Protein AF-A0AAN9AUZ8-F1 (afdb_monomer)

Foldseek 3Di:
DDDDDDDDDPDPPPPPPPPPPFDDFDAADPPVVQLQWFFAQQAADPPDPVRLGTFDGFFDFGQPVVDWDQDPNDIGGDTQQWPDKAWDDWDLLPKDKDKAQDLLSQLVVVCVVQVHDDPSSVRGNNNYPSSVVQCCLRPVVQWIKMKIKTFDGKIKIFTDDPVRTDTDPVLVVLCVPPVPVDVPCPDPSVVVSCSRRNDGGDRMDIDGDMKMKMKTFHVVVCVVQNDVLVRLLSSQVSQVVVCVVPVDDDDDDDRDPVRVVRMDMDID

Structure (mmCIF, N/CA/C/O backbone):
data_AF-A0AAN9AUZ8-F1
#
_entry.id   AF-A0AAN9AUZ8-F1
#
loop_
_atom_site.group_PDB
_atom_site.id
_atom_site.type_symbol
_atom_site.label_atom_id
_atom_site.label_alt_id
_atom_site.label_comp_id
_atom_site.label_asym_id
_atom_site.label_entity_id
_atom_site.label_seq_id
_atom_site.pdbx_PDB_ins_code
_atom_site.Cartn_x
_atom_site.Cartn_y
_atom_site.Cartn_z
_atom_site.occupancy
_atom_site.B_iso_or_equiv
_atom_site.auth_seq_id
_atom_site.auth_comp_id
_atom_site.auth_asym_id
_atom_site.auth_atom_id
_atom_site.pdbx_PDB_model_num
ATOM 1 N N . MET A 1 1 ? 61.498 -0.178 -64.905 1.00 40.56 1 MET A N 1
ATOM 2 C CA . MET A 1 1 ? 60.075 -0.072 -64.528 1.00 40.56 1 MET A CA 1
ATOM 3 C C . MET A 1 1 ? 59.748 -1.260 -63.642 1.00 40.56 1 MET A C 1
ATOM 5 O O . MET A 1 1 ? 59.776 -2.378 -64.130 1.00 40.56 1 MET A O 1
ATOM 9 N N . LYS A 1 2 ? 59.601 -1.033 -62.332 1.00 32.97 2 LYS A N 1
ATOM 10 C CA . LYS A 1 2 ? 59.174 -2.040 -61.352 1.00 32.97 2 LYS A CA 1
ATOM 11 C C . LYS A 1 2 ? 57.776 -1.633 -60.902 1.00 32.97 2 LYS A C 1
ATOM 13 O O . LYS A 1 2 ? 57.628 -0.556 -60.331 1.00 32.97 2 LYS A O 1
ATOM 18 N N . GLU A 1 3 ? 56.781 -2.447 -61.222 1.00 34.47 3 GLU A N 1
ATOM 19 C CA . GLU A 1 3 ? 55.405 -2.261 -60.769 1.00 34.47 3 GLU A CA 1
ATOM 20 C C . GLU A 1 3 ? 55.253 -2.882 -59.376 1.00 34.47 3 GLU A C 1
ATOM 22 O O . GLU A 1 3 ? 55.518 -4.067 -59.178 1.00 34.47 3 GLU A O 1
ATOM 27 N N . ASN A 1 4 ? 54.873 -2.056 -58.401 1.00 33.00 4 ASN A N 1
ATOM 28 C CA . ASN A 1 4 ? 54.525 -2.482 -57.050 1.00 33.00 4 ASN A CA 1
ATOM 29 C C . ASN A 1 4 ? 53.027 -2.806 -57.012 1.00 33.00 4 ASN A C 1
ATOM 31 O O . ASN A 1 4 ? 52.197 -1.903 -57.100 1.00 33.00 4 ASN A O 1
ATOM 35 N N . PHE A 1 5 ? 52.680 -4.082 -56.847 1.00 36.78 5 PHE A N 1
ATOM 36 C CA . PHE A 1 5 ? 51.321 -4.504 -56.512 1.00 36.78 5 PHE A CA 1
ATOM 37 C C . PHE A 1 5 ? 51.095 -4.348 -55.002 1.00 36.78 5 PHE A C 1
ATOM 39 O O . PHE A 1 5 ? 51.648 -5.094 -54.195 1.00 36.78 5 PHE A O 1
ATOM 46 N N . HIS A 1 6 ? 50.270 -3.376 -54.613 1.00 38.56 6 HIS A N 1
ATOM 47 C CA . HIS A 1 6 ? 49.726 -3.290 -53.260 1.00 38.56 6 HIS A CA 1
ATOM 48 C C . HIS A 1 6 ? 48.526 -4.237 -53.137 1.00 38.56 6 HIS A C 1
ATOM 50 O O . HIS A 1 6 ? 47.445 -3.961 -53.654 1.00 38.56 6 HIS A O 1
ATOM 56 N N . HIS A 1 7 ? 48.707 -5.356 -52.434 1.00 40.88 7 HIS A N 1
ATOM 57 C CA . HIS A 1 7 ? 47.596 -6.178 -51.963 1.00 40.88 7 HIS A CA 1
ATOM 58 C C . HIS A 1 7 ? 46.836 -5.428 -50.861 1.00 40.88 7 HIS A C 1
ATOM 60 O O . HIS A 1 7 ? 47.301 -5.323 -49.727 1.00 40.88 7 HIS A O 1
ATOM 66 N N . VAL A 1 8 ? 45.656 -4.908 -51.196 1.00 41.94 8 VAL A N 1
ATOM 67 C CA . VAL A 1 8 ? 44.669 -4.443 -50.218 1.00 41.94 8 VAL A CA 1
ATOM 68 C C . VAL A 1 8 ? 43.941 -5.675 -49.685 1.00 41.94 8 VAL A C 1
ATOM 70 O O . VAL A 1 8 ? 43.142 -6.293 -50.384 1.00 41.94 8 VAL A O 1
ATOM 73 N N . CYS A 1 9 ? 44.255 -6.061 -48.451 1.00 40.75 9 CYS A N 1
ATOM 74 C CA . CYS A 1 9 ? 43.571 -7.134 -47.738 1.00 40.75 9 CYS A CA 1
ATOM 75 C C . CYS A 1 9 ? 42.315 -6.541 -47.074 1.00 40.75 9 CYS A C 1
ATOM 77 O O . CYS A 1 9 ? 42.413 -5.865 -46.051 1.00 40.75 9 CYS A O 1
ATOM 79 N N . ILE A 1 10 ? 41.141 -6.726 -47.685 1.00 42.41 10 ILE A N 1
ATOM 80 C CA . ILE A 1 10 ? 39.855 -6.328 -47.093 1.00 42.41 10 ILE A CA 1
ATOM 81 C C . ILE A 1 10 ? 39.476 -7.393 -46.061 1.00 42.41 10 ILE A C 1
ATOM 83 O O . ILE A 1 10 ? 39.005 -8.476 -46.404 1.00 42.41 10 ILE A O 1
ATOM 87 N N . LEU A 1 11 ? 39.706 -7.088 -44.785 1.00 37.97 11 LEU A N 1
ATOM 88 C CA . LEU A 1 11 ? 39.258 -7.907 -43.666 1.00 37.97 11 LEU A CA 1
ATOM 89 C C . LEU A 1 11 ? 37.760 -7.638 -43.457 1.00 37.97 11 LEU A C 1
ATOM 91 O O . LEU A 1 11 ? 37.376 -6.657 -42.822 1.00 37.97 11 LEU A O 1
ATOM 95 N N . ILE A 1 12 ? 36.901 -8.474 -44.043 1.00 46.84 12 ILE A N 1
ATOM 96 C CA . ILE A 1 12 ? 35.459 -8.451 -43.771 1.00 46.84 12 ILE A CA 1
ATOM 97 C C . ILE A 1 12 ? 35.268 -9.003 -42.355 1.00 46.84 12 ILE A C 1
ATOM 99 O O . ILE A 1 12 ? 35.167 -10.211 -42.147 1.00 46.84 12 ILE A O 1
ATOM 103 N N . ALA A 1 13 ? 35.268 -8.113 -41.364 1.00 48.53 13 ALA A N 1
ATOM 104 C CA . ALA A 1 13 ? 34.816 -8.435 -40.021 1.00 48.53 13 ALA A CA 1
ATOM 105 C C . ALA A 1 13 ? 33.306 -8.694 -40.086 1.00 48.53 13 ALA A C 1
ATOM 107 O O . ALA A 1 13 ? 32.496 -7.767 -40.078 1.00 48.53 13 ALA A O 1
ATOM 108 N N . VAL A 1 14 ? 32.929 -9.968 -40.192 1.00 46.81 14 VAL A N 1
ATOM 109 C CA . VAL A 1 14 ? 31.556 -10.420 -39.968 1.00 46.81 14 VAL A CA 1
ATOM 110 C C . VAL A 1 14 ? 31.278 -10.221 -38.480 1.00 46.81 14 VAL A C 1
ATOM 112 O O . VAL A 1 14 ? 31.515 -11.105 -37.661 1.00 46.81 14 VAL A O 1
ATOM 115 N N . PHE A 1 15 ? 30.826 -9.022 -38.114 1.00 49.09 15 PHE A N 1
ATOM 116 C CA . PHE A 1 15 ? 30.169 -8.799 -36.836 1.00 49.09 15 PHE A CA 1
ATOM 117 C C . PHE A 1 15 ? 28.884 -9.621 -36.868 1.00 49.09 15 PHE A C 1
ATOM 119 O O . PHE A 1 15 ? 27.874 -9.203 -37.432 1.00 49.09 15 PHE A O 1
ATOM 126 N N . GLY A 1 16 ? 28.952 -10.834 -36.318 1.00 47.25 16 GLY A N 1
ATOM 127 C CA . GLY A 1 16 ? 27.765 -11.601 -35.990 1.00 47.25 16 GLY A CA 1
ATOM 128 C C . GLY A 1 16 ? 26.930 -10.746 -35.051 1.00 47.25 16 GLY A C 1
ATOM 129 O O . GLY A 1 16 ? 27.290 -10.572 -33.888 1.00 47.25 16 GLY A O 1
ATOM 130 N N . ILE A 1 17 ? 25.855 -10.165 -35.578 1.00 47.09 17 ILE A N 1
ATOM 131 C CA . ILE A 1 17 ? 24.823 -9.524 -34.777 1.00 47.09 17 ILE A CA 1
ATOM 132 C C . ILE A 1 17 ? 24.246 -10.658 -33.933 1.00 47.09 17 ILE A C 1
ATOM 134 O O . ILE A 1 17 ? 23.439 -11.450 -34.419 1.00 47.09 17 ILE A O 1
ATOM 138 N N . MET A 1 18 ? 24.727 -10.802 -32.697 1.00 48.59 18 MET A N 1
ATOM 139 C CA . MET A 1 18 ? 24.041 -11.618 -31.710 1.00 48.59 18 MET A CA 1
ATOM 140 C C . MET A 1 18 ? 22.715 -10.919 -31.461 1.00 48.59 18 MET A C 1
ATOM 142 O O . MET A 1 18 ? 22.643 -9.941 -30.721 1.00 48.59 18 MET A O 1
ATOM 146 N N . VAL A 1 19 ? 21.682 -11.380 -32.158 1.00 51.09 19 VAL A N 1
ATOM 147 C CA . VAL A 1 19 ? 20.304 -11.023 -31.857 1.00 51.09 19 VAL A CA 1
ATOM 148 C C . VAL A 1 19 ? 20.041 -11.601 -30.471 1.00 51.09 19 VAL A C 1
ATOM 150 O O . VAL A 1 19 ? 19.815 -12.800 -30.322 1.00 51.09 19 VAL A O 1
ATOM 153 N N . HIS A 1 20 ? 20.192 -10.769 -29.442 1.00 53.44 20 HIS A N 1
ATOM 154 C CA . HIS A 1 20 ? 19.725 -11.094 -28.104 1.00 53.44 20 HIS A CA 1
ATOM 155 C C . HIS A 1 20 ? 18.200 -11.061 -28.191 1.00 53.44 20 HIS A C 1
ATOM 157 O O . HIS A 1 20 ? 17.593 -9.993 -28.245 1.00 53.44 20 HIS A O 1
ATOM 163 N N . GLU A 1 21 ? 17.576 -12.230 -28.326 1.00 56.56 21 GLU A N 1
ATOM 164 C CA . GLU A 1 21 ? 16.148 -12.341 -28.056 1.00 56.56 21 GLU A CA 1
ATOM 165 C C . GLU A 1 21 ? 15.952 -11.945 -26.594 1.00 56.56 21 GLU A C 1
ATOM 167 O O . GLU A 1 21 ? 16.513 -12.595 -25.712 1.00 56.56 21 GLU A O 1
ATOM 172 N N . ALA A 1 22 ? 15.211 -10.861 -26.351 1.00 57.00 22 ALA A N 1
ATOM 173 C CA . ALA A 1 22 ? 14.883 -10.411 -25.006 1.00 57.00 22 ALA A CA 1
ATOM 174 C C . ALA A 1 22 ? 14.230 -11.575 -24.251 1.00 57.00 22 ALA A C 1
ATOM 176 O O . ALA A 1 22 ? 13.124 -12.017 -24.584 1.00 57.00 22 ALA A O 1
ATOM 177 N N . ARG A 1 23 ? 14.949 -12.130 -23.272 1.00 73.88 23 ARG A N 1
ATOM 178 C CA . ARG A 1 23 ? 14.456 -13.252 -22.481 1.00 73.88 23 ARG A CA 1
ATOM 179 C C . ARG A 1 23 ? 13.668 -12.687 -21.319 1.00 73.88 23 ARG A C 1
ATOM 181 O O . ARG A 1 23 ? 14.241 -12.257 -20.322 1.00 73.88 23 ARG A O 1
ATOM 188 N N . GLY A 1 24 ? 12.343 -12.743 -21.438 1.00 84.75 24 GLY A N 1
ATOM 189 C CA . GLY A 1 24 ? 11.468 -12.516 -20.294 1.00 84.75 24 GLY A CA 1
ATOM 190 C C . GLY A 1 24 ? 11.909 -13.385 -19.112 1.00 84.75 24 GLY A C 1
ATOM 191 O O . GLY A 1 24 ? 12.262 -14.556 -19.280 1.00 84.75 24 GLY A O 1
ATOM 192 N N . CYS A 1 25 ? 11.919 -12.806 -17.915 1.00 91.81 25 CYS A N 1
ATOM 193 C CA . CYS A 1 25 ? 12.328 -13.511 -16.708 1.00 91.81 25 CYS A CA 1
ATOM 194 C C . CYS A 1 25 ? 11.430 -14.729 -16.436 1.00 91.81 25 CYS A C 1
ATOM 196 O O . CYS A 1 25 ? 10.227 -14.595 -16.210 1.00 91.81 25 CYS A O 1
ATOM 198 N N . THR A 1 26 ? 12.010 -15.929 -16.398 1.00 91.81 26 THR A N 1
ATOM 199 C CA . THR A 1 26 ? 11.292 -17.148 -15.998 1.00 91.81 26 THR A CA 1
ATOM 200 C C . THR A 1 26 ? 11.378 -17.339 -14.485 1.00 91.81 26 THR A C 1
ATOM 202 O O . THR A 1 26 ? 12.479 -17.351 -13.943 1.00 91.81 26 THR A O 1
ATOM 205 N N . ASN A 1 27 ? 10.244 -17.554 -13.811 1.00 95.19 27 ASN A N 1
ATOM 206 C CA . ASN A 1 27 ? 10.166 -17.789 -12.360 1.00 95.19 27 ASN A CA 1
ATOM 207 C C . ASN A 1 27 ? 10.707 -16.628 -11.497 1.00 95.19 27 ASN A C 1
ATOM 209 O O . ASN A 1 27 ? 11.639 -16.800 -10.709 1.00 95.19 27 ASN A O 1
ATOM 213 N N . VAL A 1 28 ? 10.131 -15.432 -11.652 1.00 96.00 28 VAL A N 1
ATOM 214 C CA . VAL A 1 28 ? 10.414 -14.289 -10.765 1.00 96.00 28 VAL A CA 1
ATOM 215 C C . VAL A 1 28 ? 9.830 -14.499 -9.369 1.00 96.00 28 VAL A C 1
ATOM 217 O O . VAL A 1 28 ? 8.862 -15.241 -9.194 1.00 96.00 28 VAL A O 1
ATOM 220 N N . VAL A 1 29 ? 10.398 -13.821 -8.368 1.00 95.19 29 VAL A N 1
ATOM 221 C CA . VAL A 1 29 ? 9.854 -13.835 -7.000 1.00 95.19 29 VAL A CA 1
ATOM 222 C C . VAL A 1 29 ? 8.399 -13.334 -7.023 1.00 95.19 29 VAL A C 1
ATOM 224 O O . VAL A 1 29 ? 8.143 -12.269 -7.595 1.00 95.19 29 VAL A O 1
ATOM 227 N N . PRO A 1 30 ? 7.442 -14.057 -6.409 1.00 93.56 30 PRO A N 1
ATOM 228 C CA . PRO A 1 30 ? 6.036 -13.667 -6.420 1.00 93.56 30 PRO A CA 1
ATOM 229 C C . PRO A 1 30 ? 5.811 -12.232 -5.930 1.00 93.56 30 PRO A C 1
ATOM 231 O O . PRO A 1 30 ? 6.324 -11.832 -4.886 1.00 93.56 30 PRO A O 1
ATOM 234 N N . GLY A 1 31 ? 5.019 -11.466 -6.682 1.00 92.44 31 GLY A N 1
ATOM 235 C CA . GLY A 1 31 ? 4.675 -10.080 -6.370 1.00 92.44 31 GLY A CA 1
ATOM 236 C C . GLY A 1 31 ? 5.619 -9.032 -6.961 1.00 92.44 31 GLY A C 1
ATOM 237 O O . GLY A 1 31 ? 5.190 -7.885 -7.092 1.00 92.44 31 GLY A O 1
ATOM 238 N N . LEU A 1 32 ? 6.846 -9.394 -7.373 1.00 95.00 32 LEU A N 1
ATOM 239 C CA . LEU A 1 32 ? 7.786 -8.452 -8.006 1.00 95.00 32 LEU A CA 1
ATOM 240 C C . LEU A 1 32 ? 7.177 -7.760 -9.229 1.00 95.00 32 LEU A C 1
ATOM 242 O O . LEU A 1 32 ? 7.415 -6.574 -9.442 1.00 95.00 32 LEU A O 1
ATOM 246 N N . ASP A 1 33 ? 6.345 -8.466 -9.991 1.00 93.75 33 ASP A N 1
ATOM 247 C CA . ASP A 1 33 ? 5.619 -7.939 -11.147 1.00 93.75 33 ASP A CA 1
ATOM 248 C C . ASP A 1 33 ? 4.807 -6.678 -10.810 1.00 93.75 33 ASP A C 1
ATOM 250 O O . ASP A 1 33 ? 4.684 -5.777 -11.637 1.00 93.75 33 ASP A O 1
ATOM 254 N N . ARG A 1 34 ? 4.320 -6.539 -9.571 1.00 94.25 34 ARG A N 1
ATOM 255 C CA . ARG A 1 34 ? 3.587 -5.341 -9.142 1.00 94.25 34 ARG A CA 1
ATOM 256 C C . ARG A 1 34 ? 4.463 -4.094 -9.086 1.00 94.25 34 ARG A C 1
ATOM 258 O O . ARG A 1 34 ? 3.929 -3.005 -9.277 1.00 94.25 34 ARG A O 1
ATOM 265 N N . MET A 1 35 ? 5.773 -4.232 -8.869 1.00 95.81 35 MET A N 1
ATOM 266 C CA . MET A 1 35 ? 6.702 -3.094 -8.875 1.00 95.81 35 MET A CA 1
ATOM 267 C C . MET A 1 35 ? 6.915 -2.509 -10.268 1.00 95.81 35 MET A C 1
ATOM 269 O O . MET A 1 35 ? 7.284 -1.344 -10.377 1.00 95.81 35 MET A O 1
ATOM 273 N N . THR A 1 36 ? 6.638 -3.281 -11.324 1.00 96.81 36 THR A N 1
ATOM 274 C CA . THR A 1 36 ? 6.707 -2.780 -12.705 1.00 96.81 36 THR A CA 1
ATOM 275 C C . THR A 1 36 ? 5.627 -1.742 -12.991 1.00 96.81 36 THR A C 1
ATOM 277 O O . THR A 1 36 ? 5.770 -0.911 -13.887 1.00 96.81 36 THR A O 1
ATOM 280 N N . ARG A 1 37 ? 4.524 -1.785 -12.235 1.00 97.62 37 ARG A N 1
ATOM 281 C CA . ARG A 1 37 ? 3.323 -0.992 -12.474 1.00 97.62 37 ARG A CA 1
ATOM 282 C C . ARG A 1 37 ? 3.475 0.411 -11.919 1.00 97.62 37 ARG A C 1
ATOM 284 O O . ARG A 1 37 ? 3.969 0.622 -10.813 1.00 97.62 37 ARG A O 1
ATOM 291 N N . GLY A 1 38 ? 2.958 1.371 -12.670 1.00 97.69 38 GLY A N 1
ATOM 292 C CA . GLY A 1 38 ? 2.762 2.704 -12.142 1.00 97.69 38 GLY A CA 1
ATOM 293 C C . GLY A 1 38 ? 1.592 2.784 -11.158 1.00 97.69 38 GLY A C 1
ATOM 294 O O . GLY A 1 38 ? 0.762 1.874 -11.042 1.00 97.69 38 GLY A O 1
ATOM 295 N N . ILE A 1 39 ? 1.532 3.901 -10.441 1.00 97.00 39 ILE A N 1
ATOM 296 C CA . ILE A 1 39 ? 0.610 4.154 -9.338 1.00 97.00 39 ILE A CA 1
ATOM 297 C C . ILE A 1 39 ? -0.036 5.518 -9.542 1.00 97.00 39 ILE A C 1
ATOM 299 O O . ILE A 1 39 ? 0.637 6.546 -9.592 1.00 97.00 39 ILE A O 1
ATOM 303 N N . ASP A 1 40 ? -1.358 5.557 -9.592 1.00 97.00 40 ASP A N 1
ATOM 304 C CA . ASP A 1 40 ? -2.112 6.777 -9.347 1.00 97.00 40 ASP A CA 1
ATOM 305 C C . ASP A 1 40 ? -2.302 6.956 -7.842 1.00 97.00 40 ASP A C 1
ATOM 307 O O . ASP A 1 40 ? -3.187 6.361 -7.225 1.00 97.00 40 ASP A O 1
ATOM 311 N N . ILE A 1 41 ? -1.468 7.814 -7.254 1.00 95.56 41 ILE A N 1
ATOM 312 C CA . ILE A 1 41 ? -1.445 8.013 -5.808 1.00 95.56 41 ILE A CA 1
ATOM 313 C C . ILE A 1 41 ? -2.771 8.520 -5.235 1.00 95.56 41 ILE A C 1
ATOM 315 O O . ILE A 1 41 ? -3.004 8.385 -4.040 1.00 95.56 41 ILE A O 1
ATOM 319 N N . THR A 1 42 ? -3.649 9.115 -6.047 1.00 95.88 42 THR A N 1
ATOM 320 C CA . THR A 1 42 ? -4.924 9.658 -5.559 1.00 95.88 42 THR A CA 1
ATOM 321 C C . THR A 1 42 ? -5.942 8.560 -5.274 1.00 95.88 42 THR A C 1
ATOM 323 O O . THR A 1 42 ? -6.704 8.673 -4.316 1.00 95.88 42 THR A O 1
ATOM 326 N N . THR A 1 43 ? -5.928 7.488 -6.069 1.00 95.94 43 THR A N 1
ATOM 327 C CA . THR A 1 43 ? -6.879 6.368 -5.997 1.00 95.94 43 THR A CA 1
ATOM 328 C C . THR A 1 43 ? -6.265 5.097 -5.417 1.00 95.94 43 THR A C 1
ATOM 330 O O . THR A 1 43 ? -6.997 4.151 -5.133 1.00 95.94 43 THR A O 1
ATOM 333 N N . PHE A 1 44 ? -4.941 5.063 -5.238 1.00 95.00 44 PHE A N 1
ATOM 334 C CA . PHE A 1 44 ? -4.226 3.893 -4.745 1.00 95.00 44 PHE A CA 1
ATOM 335 C C . PHE A 1 44 ? -4.645 3.493 -3.335 1.00 95.00 44 PHE A C 1
ATOM 337 O O . PHE A 1 44 ? -4.778 4.324 -2.436 1.00 95.00 44 PHE A O 1
ATOM 344 N N . ASP A 1 45 ? -4.864 2.194 -3.167 1.00 92.25 45 ASP A N 1
ATOM 345 C CA . ASP A 1 45 ? -5.349 1.600 -1.936 1.00 92.25 45 ASP A CA 1
ATOM 346 C C . ASP A 1 45 ? -4.903 0.139 -1.883 1.00 92.25 45 ASP A C 1
ATOM 348 O O . ASP A 1 45 ? -5.314 -0.674 -2.710 1.00 92.25 45 ASP A O 1
ATOM 352 N N . LEU A 1 46 ? -4.047 -0.203 -0.920 1.00 87.75 46 LEU A N 1
ATOM 353 C CA . LEU A 1 46 ? -3.559 -1.576 -0.766 1.00 87.75 46 LEU A CA 1
ATOM 354 C C . LEU A 1 46 ? -4.669 -2.523 -0.302 1.00 87.75 46 LEU A C 1
ATOM 356 O O . LEU A 1 46 ? -4.584 -3.724 -0.541 1.00 87.75 46 LEU A O 1
ATOM 360 N N . TYR A 1 47 ? -5.694 -1.977 0.352 1.00 86.56 47 TYR A N 1
ATOM 361 C CA . TYR A 1 47 ? -6.773 -2.728 0.985 1.00 86.56 47 TYR A CA 1
ATOM 362 C C . TYR A 1 47 ? -8.034 -2.799 0.121 1.00 86.56 47 TYR A C 1
ATOM 364 O O . TYR A 1 47 ? -9.040 -3.370 0.552 1.00 86.56 47 TYR A O 1
ATOM 372 N N . ASP A 1 48 ? -8.000 -2.196 -1.070 1.00 88.00 48 ASP A N 1
ATOM 373 C CA . ASP A 1 48 ? -9.013 -2.355 -2.108 1.00 88.00 48 ASP A CA 1
ATOM 374 C C . ASP A 1 48 ? -8.647 -3.573 -2.968 1.00 88.00 48 ASP A C 1
ATOM 376 O O . ASP A 1 48 ? -7.557 -3.635 -3.543 1.00 88.00 48 ASP A O 1
ATOM 380 N N . LYS A 1 49 ? -9.564 -4.543 -3.072 1.00 83.81 49 LYS A N 1
ATOM 381 C CA . LYS A 1 49 ? -9.368 -5.757 -3.884 1.00 83.81 49 LYS A CA 1
ATOM 382 C C . LYS A 1 49 ? -9.172 -5.424 -5.359 1.00 83.81 49 LYS A C 1
ATOM 384 O O . LYS A 1 49 ? -8.383 -6.087 -6.028 1.00 83.81 49 LYS A O 1
ATOM 389 N N . ASP A 1 50 ? -9.845 -4.380 -5.835 1.00 87.06 50 ASP A N 1
ATOM 390 C CA . ASP A 1 50 ? -9.751 -3.935 -7.224 1.00 87.06 50 ASP A CA 1
ATOM 391 C C . ASP A 1 50 ? -8.495 -3.082 -7.460 1.00 87.06 50 ASP A C 1
ATOM 393 O O . ASP A 1 50 ? -8.116 -2.842 -8.607 1.00 87.06 50 ASP A O 1
ATOM 397 N N . ASN A 1 51 ? -7.861 -2.615 -6.374 1.00 85.44 51 ASN A N 1
ATOM 398 C CA . ASN A 1 51 ? -6.685 -1.749 -6.324 1.00 85.44 51 ASN A CA 1
ATOM 399 C C . ASN A 1 51 ? -6.639 -0.745 -7.484 1.00 85.44 51 ASN A C 1
ATOM 401 O O . ASN A 1 51 ? -5.724 -0.723 -8.316 1.00 85.44 51 ASN A O 1
ATOM 405 N N . ARG A 1 52 ? -7.677 0.098 -7.539 1.00 92.06 52 ARG A N 1
ATOM 406 C CA . ARG A 1 52 ? -7.958 1.010 -8.657 1.00 92.06 52 ARG A CA 1
ATOM 407 C C . ARG A 1 52 ? -6.888 2.071 -8.889 1.00 92.06 52 ARG A C 1
ATOM 409 O O . ARG A 1 52 ? -7.020 2.823 -9.850 1.00 92.06 52 ARG A O 1
ATOM 416 N N . GLY A 1 53 ? -5.852 2.154 -8.054 1.00 95.31 53 GLY A N 1
ATOM 417 C CA . GLY A 1 53 ? -4.693 3.015 -8.283 1.00 95.31 53 GLY A CA 1
ATOM 418 C C . GLY A 1 53 ? -3.523 2.342 -8.990 1.00 95.31 53 GLY A C 1
ATOM 419 O O . GLY A 1 53 ? -2.618 3.054 -9.407 1.00 95.31 53 GLY A O 1
ATOM 420 N N . LEU A 1 54 ? -3.514 1.018 -9.180 1.00 96.06 54 LEU A N 1
ATOM 421 C CA . LEU A 1 54 ? -2.486 0.378 -10.003 1.00 96.06 54 LEU A CA 1
ATOM 422 C C . LEU A 1 54 ? -2.728 0.660 -11.491 1.00 96.06 54 LEU A C 1
ATOM 424 O O . LEU A 1 54 ? -3.857 0.626 -11.988 1.00 96.06 54 LEU A O 1
ATOM 428 N N . ARG A 1 55 ? -1.651 0.944 -12.220 1.00 97.69 55 ARG A N 1
ATOM 429 C CA . ARG A 1 55 ? -1.673 1.406 -13.617 1.00 97.69 55 ARG A CA 1
ATOM 430 C C . ARG A 1 55 ? -0.891 0.458 -14.518 1.00 97.69 55 ARG A C 1
ATOM 432 O O . ARG A 1 55 ? -0.590 -0.663 -14.103 1.00 97.69 55 ARG A O 1
ATOM 439 N N . GLN A 1 56 ? -0.667 0.824 -15.774 1.00 97.94 56 GLN A N 1
ATOM 440 C CA . GLN A 1 56 ? 0.133 0.010 -16.689 1.00 97.94 56 GLN A CA 1
ATOM 441 C C . GLN A 1 56 ? 1.596 -0.076 -16.224 1.00 97.94 56 GLN A C 1
ATOM 443 O O . GLN A 1 56 ? 2.040 0.710 -15.382 1.00 97.94 56 GLN A O 1
ATOM 448 N N . ALA A 1 57 ? 2.330 -1.060 -16.748 1.00 97.69 57 ALA A N 1
ATOM 449 C CA . ALA A 1 57 ? 3.756 -1.201 -16.484 1.00 97.69 57 ALA A CA 1
ATOM 450 C C . ALA A 1 57 ? 4.517 0.026 -17.005 1.00 97.69 57 ALA A C 1
ATOM 452 O O . ALA A 1 57 ? 4.377 0.401 -18.171 1.00 97.69 57 ALA A O 1
ATOM 453 N N . ILE A 1 58 ? 5.306 0.649 -16.135 1.00 97.81 58 ILE A N 1
ATOM 454 C CA . ILE A 1 58 ? 6.201 1.766 -16.450 1.00 97.81 58 ILE A CA 1
ATOM 455 C C . ILE A 1 58 ? 7.671 1.329 -16.428 1.00 97.81 58 ILE A C 1
ATOM 457 O O . ILE A 1 58 ? 8.469 1.902 -17.162 1.00 97.81 58 ILE A O 1
ATOM 461 N N . VAL A 1 59 ? 8.007 0.287 -15.662 1.00 97.06 59 VAL A N 1
ATOM 462 C CA . VAL A 1 59 ? 9.331 -0.355 -15.647 1.00 97.06 59 VAL A CA 1
ATOM 463 C C . VAL A 1 59 ? 9.251 -1.693 -16.385 1.00 97.06 59 VAL A C 1
ATOM 465 O O . VAL A 1 59 ? 8.268 -2.414 -16.218 1.00 97.06 59 VAL A O 1
ATOM 468 N N . GLU A 1 60 ? 10.256 -2.016 -17.193 1.00 95.88 60 GLU A N 1
ATOM 469 C CA . GLU A 1 60 ? 10.433 -3.339 -17.807 1.00 95.88 60 GLU A CA 1
ATOM 470 C C . GLU A 1 60 ? 11.340 -4.204 -16.933 1.00 95.88 60 GLU A C 1
ATOM 472 O O . GLU A 1 60 ? 12.272 -3.687 -16.324 1.00 95.88 60 GLU A O 1
ATOM 477 N N . PHE A 1 61 ? 11.068 -5.509 -16.864 1.00 96.50 61 PHE A N 1
ATOM 478 C CA . PHE A 1 61 ? 11.944 -6.459 -16.185 1.00 96.50 61 PHE A CA 1
ATOM 479 C C . PHE A 1 61 ? 12.646 -7.369 -17.182 1.00 96.50 61 PHE A C 1
ATOM 481 O O . PHE A 1 61 ? 11.996 -8.172 -17.854 1.00 96.50 61 PHE A O 1
ATOM 488 N N . ASN A 1 62 ? 13.974 -7.311 -17.185 1.00 95.56 62 ASN A N 1
ATOM 489 C CA . ASN A 1 62 ? 14.834 -8.163 -17.999 1.00 95.56 62 ASN A CA 1
ATOM 490 C C . ASN A 1 62 ? 15.652 -9.112 -17.119 1.00 95.56 62 ASN A C 1
ATOM 492 O O . ASN A 1 62 ? 15.846 -8.867 -15.931 1.00 95.56 62 ASN A O 1
ATOM 496 N N . CYS A 1 63 ? 16.135 -10.218 -17.682 1.00 96.00 63 CYS A N 1
ATOM 497 C CA . CYS A 1 63 ? 16.959 -11.196 -16.960 1.00 96.00 63 CYS A CA 1
ATOM 498 C C . CYS A 1 63 ? 18.224 -11.574 -17.743 1.00 96.00 63 CYS A C 1
ATOM 500 O O . CYS A 1 63 ? 18.720 -12.702 -17.651 1.00 96.00 63 CYS A O 1
ATOM 502 N N . ASP A 1 64 ? 18.765 -10.624 -18.500 1.00 95.25 64 ASP A N 1
ATOM 503 C CA . ASP A 1 64 ? 19.885 -10.845 -19.411 1.00 95.25 64 ASP A CA 1
ATOM 504 C C . ASP A 1 64 ? 21.188 -11.110 -18.650 1.00 95.25 64 ASP A C 1
ATOM 506 O O . ASP A 1 64 ? 22.046 -11.866 -19.113 1.00 95.25 64 ASP A O 1
ATOM 510 N N . ARG A 1 65 ? 21.328 -10.576 -17.426 1.00 95.06 65 ARG A N 1
ATOM 511 C CA . ARG A 1 65 ? 22.499 -10.854 -16.570 1.00 95.06 65 ARG A CA 1
ATOM 512 C C . ARG A 1 65 ? 22.415 -12.195 -15.837 1.00 95.06 65 ARG A C 1
ATOM 514 O O . ARG A 1 65 ? 23.349 -12.542 -15.114 1.00 95.06 65 ARG A O 1
ATOM 521 N N . GLY A 1 66 ? 21.316 -12.943 -15.975 1.00 95.38 66 GLY A N 1
ATOM 522 C CA . GLY A 1 66 ? 21.159 -14.273 -15.377 1.00 95.38 66 GLY A CA 1
ATOM 523 C C . GLY A 1 66 ? 21.218 -14.293 -13.844 1.00 95.38 66 GLY A C 1
ATOM 524 O O . GLY A 1 66 ? 21.647 -15.290 -13.256 1.00 95.38 66 GLY A O 1
ATOM 525 N N . LYS A 1 67 ? 20.829 -13.195 -13.179 1.00 96.69 67 LYS A N 1
ATOM 526 C CA . LYS A 1 67 ? 20.809 -13.111 -11.712 1.00 96.69 67 LYS A CA 1
ATOM 527 C C . LYS A 1 67 ? 19.748 -14.058 -11.154 1.00 96.69 67 LYS A C 1
ATOM 529 O O . LYS A 1 67 ? 18.577 -13.969 -11.510 1.00 96.69 67 LYS A O 1
ATOM 534 N N . ASN A 1 68 ? 20.146 -14.913 -10.215 1.00 97.12 68 ASN A N 1
ATOM 535 C CA . ASN A 1 68 ? 19.243 -15.833 -9.528 1.00 97.12 68 ASN A CA 1
ATOM 536 C C . ASN A 1 68 ? 19.442 -15.769 -8.012 1.00 97.12 68 ASN A C 1
ATOM 538 O O . ASN A 1 68 ? 20.537 -15.468 -7.531 1.00 97.12 68 ASN A O 1
ATOM 542 N N . LYS A 1 69 ? 18.395 -16.093 -7.250 1.00 96.31 69 LYS A N 1
ATOM 543 C CA . LYS A 1 69 ? 18.447 -16.181 -5.789 1.00 96.31 69 LYS A CA 1
ATOM 544 C C . LYS A 1 69 ? 17.589 -17.329 -5.272 1.00 96.31 69 LYS A C 1
ATOM 546 O O . LYS A 1 69 ? 16.417 -17.435 -5.617 1.00 96.31 69 LYS A O 1
ATOM 551 N N . THR A 1 70 ? 18.162 -18.152 -4.397 1.00 96.44 70 THR A N 1
ATOM 552 C CA . THR A 1 70 ? 17.402 -19.176 -3.672 1.00 96.44 70 THR A CA 1
ATOM 553 C C . THR A 1 70 ? 16.702 -18.548 -2.471 1.00 96.44 70 THR A C 1
ATOM 555 O O . THR A 1 70 ? 17.357 -17.965 -1.606 1.00 96.44 70 THR A O 1
ATOM 558 N N . ILE A 1 71 ? 15.378 -18.672 -2.416 1.00 93.19 71 ILE A N 1
ATOM 559 C CA . ILE A 1 71 ? 14.518 -18.200 -1.328 1.00 93.19 71 ILE A CA 1
ATOM 560 C C . ILE A 1 71 ? 13.650 -19.385 -0.902 1.00 93.19 71 ILE A C 1
ATOM 562 O O . ILE A 1 71 ? 12.957 -19.969 -1.732 1.00 93.19 71 ILE A O 1
ATOM 566 N N . ASP A 1 72 ? 13.740 -19.777 0.371 1.00 91.94 72 ASP A N 1
ATOM 567 C CA . ASP A 1 72 ? 13.011 -20.921 0.948 1.00 91.94 72 ASP A CA 1
ATOM 568 C C . ASP A 1 72 ? 13.157 -22.217 0.129 1.00 91.94 72 ASP A C 1
ATOM 570 O O . ASP A 1 72 ? 12.199 -22.938 -0.135 1.00 91.94 72 ASP A O 1
ATOM 574 N N . GLY A 1 73 ? 14.379 -22.486 -0.343 1.00 94.69 73 GLY A N 1
ATOM 575 C CA . GLY A 1 73 ? 14.695 -23.664 -1.158 1.00 94.69 73 GLY A CA 1
ATOM 576 C C . GLY A 1 73 ? 14.286 -23.568 -2.633 1.00 94.69 73 GLY A C 1
ATOM 577 O O . GLY A 1 73 ? 14.646 -24.449 -3.408 1.00 94.69 73 GLY A O 1
ATOM 578 N N . THR A 1 74 ? 13.604 -22.498 -3.051 1.00 95.81 74 THR A N 1
ATOM 579 C CA . THR A 1 74 ? 13.204 -22.280 -4.449 1.00 95.81 74 THR A CA 1
ATOM 580 C C . THR A 1 74 ? 14.138 -21.283 -5.130 1.00 95.81 74 THR A C 1
ATOM 582 O O . THR A 1 74 ? 14.398 -20.207 -4.595 1.00 95.81 74 THR A O 1
ATOM 585 N N . LEU A 1 75 ? 14.659 -21.630 -6.310 1.00 97.06 75 LEU A N 1
ATOM 586 C CA . LEU A 1 75 ? 15.516 -20.752 -7.111 1.00 97.06 75 LEU A CA 1
ATOM 587 C C . LEU A 1 75 ? 14.657 -19.813 -7.968 1.00 97.06 75 LEU A C 1
ATOM 589 O O . LEU A 1 75 ? 13.959 -20.274 -8.869 1.00 97.06 75 LEU A O 1
ATOM 593 N N . TYR A 1 76 ? 14.742 -18.511 -7.710 1.00 97.25 76 TYR A N 1
ATOM 594 C CA . TYR A 1 76 ? 14.034 -17.479 -8.467 1.00 97.25 76 TYR A CA 1
ATOM 595 C C . TYR A 1 76 ? 14.986 -16.666 -9.339 1.00 97.25 76 TYR A C 1
ATOM 597 O O . TYR A 1 76 ? 16.115 -16.382 -8.925 1.00 97.25 76 TYR A O 1
ATOM 605 N N . ALA A 1 77 ? 14.500 -16.238 -10.502 1.00 97.50 77 ALA A N 1
ATOM 606 C CA . ALA A 1 77 ? 15.158 -15.221 -11.309 1.00 97.50 77 ALA A CA 1
ATOM 607 C C . ALA A 1 77 ? 14.959 -13.840 -10.671 1.00 97.50 77 ALA A C 1
ATOM 609 O O . ALA A 1 77 ? 13.854 -13.489 -10.245 1.00 97.50 77 ALA A O 1
ATOM 610 N N . ILE A 1 78 ? 16.035 -13.058 -10.596 1.00 97.69 78 ILE A N 1
ATOM 611 C CA . ILE A 1 78 ? 16.018 -11.684 -10.094 1.00 97.69 78 ILE A CA 1
ATOM 612 C C . ILE A 1 78 ? 16.199 -10.743 -11.288 1.00 97.69 78 ILE A C 1
ATOM 614 O O . ILE A 1 78 ? 17.287 -10.744 -11.863 1.00 97.69 78 ILE A O 1
ATOM 618 N N . PRO A 1 79 ? 15.188 -9.932 -11.644 1.00 97.38 79 PRO A N 1
ATOM 619 C CA . PRO A 1 79 ? 15.294 -9.006 -12.764 1.00 97.38 79 PRO A CA 1
ATOM 620 C C . PRO A 1 79 ? 16.482 -8.056 -12.647 1.00 97.38 79 PRO A C 1
ATOM 622 O O . PRO A 1 79 ? 16.913 -7.708 -11.541 1.00 97.38 79 PRO A O 1
ATOM 625 N N . ASP A 1 80 ? 17.009 -7.613 -13.780 1.00 97.12 80 ASP A N 1
ATOM 626 C CA . ASP A 1 80 ? 18.168 -6.737 -13.887 1.00 97.12 80 ASP A CA 1
ATOM 627 C C . ASP A 1 80 ? 17.955 -5.413 -13.157 1.00 97.12 80 ASP A C 1
ATOM 629 O O . ASP A 1 80 ? 18.846 -4.994 -12.417 1.00 97.12 80 ASP A O 1
ATOM 633 N N . GLU A 1 81 ? 16.727 -4.913 -13.186 1.00 97.38 81 GLU A N 1
ATOM 634 C CA . GLU A 1 81 ? 16.222 -3.692 -12.566 1.00 97.38 81 GLU A CA 1
ATOM 635 C C . GLU A 1 81 ? 15.939 -3.851 -11.062 1.00 97.38 81 GLU A C 1
ATOM 637 O O . GLU A 1 81 ? 15.651 -2.870 -10.377 1.00 97.38 81 GLU A O 1
ATOM 642 N N . VAL A 1 82 ? 16.037 -5.065 -10.508 1.00 97.81 82 VAL A N 1
ATOM 643 C CA . VAL A 1 82 ? 15.925 -5.328 -9.065 1.00 97.81 82 VAL A CA 1
ATOM 644 C C . VAL A 1 82 ? 17.321 -5.375 -8.441 1.00 97.81 82 VAL A C 1
ATOM 646 O O . VAL A 1 82 ? 18.170 -6.199 -8.796 1.00 97.81 82 VAL A O 1
ATOM 649 N N . ASN A 1 83 ? 17.561 -4.481 -7.480 1.00 97.62 83 ASN A N 1
ATOM 650 C CA . ASN A 1 83 ? 18.816 -4.383 -6.740 1.00 97.62 83 ASN A CA 1
ATOM 651 C C . ASN A 1 83 ? 18.944 -5.503 -5.701 1.00 97.62 83 ASN A C 1
ATOM 653 O O . ASN A 1 83 ? 19.962 -6.189 -5.622 1.00 97.62 83 ASN A O 1
ATOM 657 N N . SER A 1 84 ? 17.901 -5.701 -4.897 1.00 96.69 84 SER A N 1
ATOM 658 C CA . SER A 1 84 ? 17.908 -6.675 -3.811 1.00 96.69 84 SER A CA 1
ATOM 659 C C . SER A 1 84 ? 16.519 -7.255 -3.577 1.00 96.69 84 SER A C 1
ATOM 661 O O . SER A 1 84 ? 15.506 -6.609 -3.832 1.00 96.69 84 SER A O 1
ATOM 663 N N . VAL A 1 85 ? 16.498 -8.495 -3.086 1.00 96.75 85 VAL A N 1
ATOM 664 C CA . VAL A 1 85 ? 15.316 -9.142 -2.506 1.00 96.75 85 VAL A CA 1
ATOM 665 C C . VAL A 1 85 ? 15.749 -9.754 -1.185 1.00 96.75 85 VAL A C 1
ATOM 667 O O . VAL A 1 85 ? 16.595 -10.649 -1.186 1.00 96.75 85 VAL A O 1
ATOM 670 N N . THR A 1 86 ? 15.243 -9.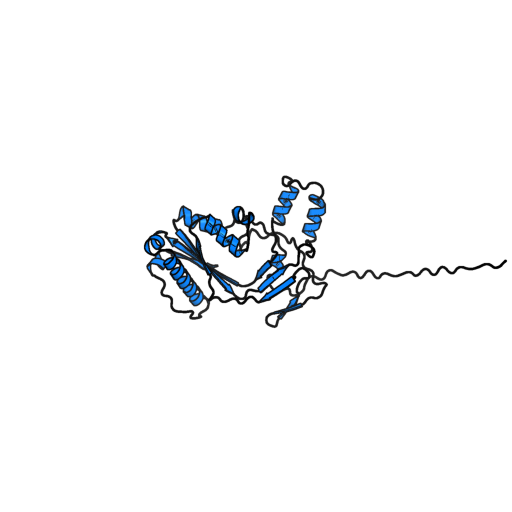284 -0.058 1.00 95.19 86 THR A N 1
ATOM 671 C CA . THR A 1 86 ? 15.626 -9.743 1.282 1.00 95.19 86 THR A CA 1
ATOM 672 C C . THR A 1 86 ? 14.427 -10.316 2.018 1.00 95.19 86 THR A C 1
ATOM 674 O O . THR A 1 86 ? 13.280 -9.931 1.808 1.00 95.19 86 THR A O 1
ATOM 677 N N . THR A 1 87 ? 14.691 -11.287 2.887 1.00 91.00 87 THR A N 1
ATOM 678 C CA . THR A 1 87 ? 13.682 -11.792 3.815 1.00 91.00 87 THR A CA 1
ATOM 679 C C . THR A 1 87 ? 13.574 -10.826 4.979 1.00 91.00 87 THR A C 1
ATOM 681 O O . THR A 1 87 ? 14.563 -10.594 5.672 1.00 91.00 87 THR A O 1
ATOM 684 N N . VAL A 1 88 ? 12.375 -10.298 5.207 1.00 87.25 88 VAL A N 1
ATOM 685 C CA . VAL A 1 88 ? 12.054 -9.526 6.403 1.00 87.25 88 VAL A CA 1
ATOM 686 C C . VAL A 1 88 ? 11.329 -10.463 7.368 1.00 87.25 88 VAL A C 1
ATOM 688 O O . VAL A 1 88 ? 10.323 -11.067 6.984 1.00 87.25 88 VAL A O 1
ATOM 691 N N . PRO A 1 89 ? 11.824 -10.638 8.605 1.00 82.00 89 PRO A N 1
ATOM 692 C CA . PRO A 1 89 ? 11.112 -11.409 9.612 1.00 82.00 89 PRO A CA 1
ATOM 693 C C . PRO A 1 89 ? 9.710 -10.826 9.827 1.00 82.00 89 PRO A C 1
ATOM 695 O O . PRO A 1 89 ? 9.562 -9.696 10.287 1.00 82.00 89 PRO A O 1
ATOM 698 N N . GLY A 1 90 ? 8.686 -11.594 9.464 1.00 77.81 90 GLY A N 1
ATOM 699 C CA . GLY A 1 90 ? 7.297 -11.304 9.803 1.00 77.81 90 GLY A CA 1
ATOM 700 C C . GLY A 1 90 ? 6.900 -12.090 11.045 1.00 77.81 90 GLY A C 1
ATOM 701 O O . GLY A 1 90 ? 7.323 -13.234 11.213 1.00 77.81 90 GLY A O 1
ATOM 702 N N . ALA A 1 91 ? 6.085 -11.492 11.906 1.00 79.69 91 ALA A N 1
ATOM 703 C CA . ALA A 1 91 ? 5.458 -12.201 13.010 1.00 79.69 91 ALA A CA 1
ATOM 704 C C . ALA A 1 91 ? 4.063 -11.628 13.237 1.00 79.69 91 ALA A C 1
ATOM 706 O O . ALA A 1 91 ? 3.910 -10.434 13.489 1.00 79.69 91 ALA A O 1
ATOM 707 N N . ILE A 1 92 ? 3.056 -12.501 13.192 1.00 79.12 92 ILE A N 1
ATOM 708 C CA . ILE A 1 92 ? 1.648 -12.154 13.437 1.00 79.12 92 ILE A CA 1
ATOM 709 C C . ILE A 1 92 ? 1.464 -11.549 14.842 1.00 79.12 92 ILE A C 1
ATOM 711 O O . ILE A 1 92 ? 0.562 -10.739 15.050 1.00 79.12 92 ILE A O 1
ATOM 715 N N . SER A 1 93 ? 2.353 -11.896 15.782 1.00 76.94 93 SER A N 1
ATOM 716 C CA . SER A 1 93 ? 2.413 -11.351 17.143 1.00 76.94 93 SER A CA 1
ATOM 717 C C . SER A 1 93 ? 2.953 -9.920 17.229 1.00 76.94 93 SER A C 1
ATOM 719 O O . SER A 1 93 ? 2.712 -9.252 18.225 1.00 76.94 93 SER A O 1
ATOM 721 N N . ASN A 1 94 ? 3.670 -9.432 16.211 1.00 84.56 94 ASN A N 1
ATOM 722 C CA . ASN A 1 94 ? 4.208 -8.068 16.171 1.00 84.56 94 ASN A CA 1
ATOM 723 C C . ASN A 1 94 ? 3.208 -7.128 15.486 1.00 84.56 94 ASN A C 1
ATOM 725 O O . ASN A 1 94 ? 3.545 -6.417 14.535 1.00 84.56 94 ASN A O 1
ATOM 729 N N . ALA A 1 95 ? 1.954 -7.187 15.930 1.00 90.25 95 ALA A N 1
ATOM 730 C CA . ALA A 1 95 ? 0.895 -6.367 15.378 1.00 90.25 95 ALA A CA 1
ATOM 731 C C . ALA A 1 95 ? 1.119 -4.891 15.729 1.00 90.25 95 ALA A C 1
ATOM 733 O O . ALA A 1 95 ? 1.544 -4.546 16.830 1.00 90.25 95 ALA A O 1
ATOM 734 N N . VAL A 1 96 ? 0.833 -4.011 14.775 1.00 92.31 96 VAL A N 1
ATOM 735 C CA . VAL A 1 96 ? 0.872 -2.564 14.970 1.00 92.31 96 VAL A CA 1
ATOM 736 C C . VAL A 1 96 ? -0.552 -2.048 15.018 1.00 92.31 96 VAL A C 1
ATOM 738 O O . VAL A 1 96 ? -1.290 -2.168 14.035 1.00 92.31 96 VAL A O 1
ATOM 741 N N . THR A 1 97 ? -0.895 -1.423 16.140 1.00 95.56 97 THR A N 1
ATOM 742 C CA . THR A 1 97 ? -2.196 -0.796 16.367 1.00 95.56 97 THR A CA 1
ATOM 743 C C . THR A 1 97 ? -2.122 0.698 16.125 1.00 95.56 97 THR A C 1
ATOM 745 O O . THR A 1 97 ? -1.289 1.407 16.691 1.00 95.56 97 THR A O 1
ATOM 748 N N . ARG A 1 98 ? -3.029 1.209 15.294 1.00 96.06 98 ARG A N 1
ATOM 749 C CA . ARG A 1 98 ? -3.185 2.644 15.050 1.00 96.06 98 ARG A CA 1
ATOM 750 C C . ARG A 1 98 ? -4.634 3.045 15.240 1.00 96.06 98 ARG A C 1
ATOM 752 O O . ARG A 1 98 ? -5.515 2.466 14.611 1.00 96.06 98 ARG A O 1
ATOM 759 N N . VAL A 1 99 ? -4.859 4.058 16.068 1.00 96.56 99 VAL A N 1
ATOM 760 C CA . VAL A 1 99 ? -6.1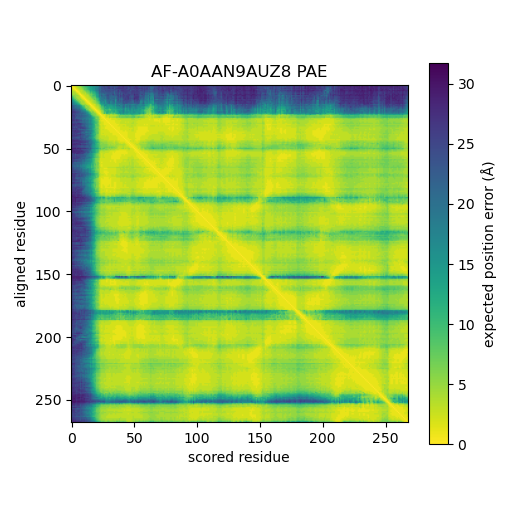77 4.661 16.286 1.00 96.56 99 VAL A CA 1
ATOM 761 C C . VAL A 1 99 ? -6.295 5.902 15.415 1.00 96.56 99 VAL A C 1
ATOM 763 O O . VAL A 1 99 ? -5.422 6.769 15.427 1.00 96.56 99 VAL A O 1
ATOM 766 N N . VAL A 1 100 ? -7.387 5.988 14.669 1.00 96.38 100 VAL A N 1
ATOM 767 C CA . VAL A 1 100 ? -7.677 7.065 13.732 1.00 96.38 100 VAL A CA 1
ATOM 768 C C . VAL A 1 100 ? -8.966 7.761 14.153 1.00 96.38 100 VAL A C 1
ATOM 770 O O . VAL A 1 100 ? -10.037 7.155 14.221 1.00 96.38 100 VAL A O 1
ATOM 773 N N . ARG A 1 101 ? -8.856 9.059 14.437 1.00 95.31 101 ARG A N 1
ATOM 774 C CA . ARG A 1 101 ? -9.947 9.914 14.933 1.00 95.31 101 ARG A CA 1
ATOM 775 C C . ARG A 1 101 ? -10.283 11.034 13.966 1.00 95.31 101 ARG A C 1
ATOM 777 O O . ARG A 1 101 ? -11.369 11.602 14.028 1.00 95.31 101 ARG A O 1
ATOM 784 N N . THR A 1 102 ? -9.344 11.380 13.094 1.00 94.69 102 THR A N 1
ATOM 785 C CA . THR A 1 102 ? -9.508 12.455 12.121 1.00 94.69 102 THR A CA 1
ATOM 786 C C . THR A 1 102 ? -9.184 11.995 10.710 1.00 94.69 102 THR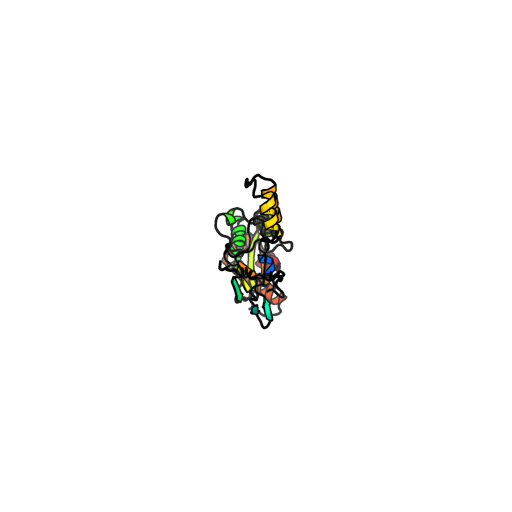 A C 1
ATOM 788 O O . THR A 1 102 ? -8.463 11.022 10.473 1.00 94.69 102 THR A O 1
ATOM 791 N N . TYR A 1 103 ? -9.674 12.767 9.745 1.00 90.94 103 TYR A N 1
ATOM 792 C CA . TYR A 1 103 ? -9.324 12.585 8.346 1.00 90.94 103 TYR A CA 1
ATOM 793 C C . TYR A 1 103 ? -7.812 12.639 8.079 1.00 90.94 103 TYR A C 1
ATOM 795 O O . TYR A 1 103 ? -7.287 11.826 7.320 1.00 90.94 103 TYR A O 1
ATOM 803 N N . ASN A 1 104 ? -7.105 13.577 8.715 1.00 93.19 104 ASN A N 1
ATOM 804 C CA . ASN A 1 104 ? -5.663 13.717 8.522 1.00 93.19 104 ASN A CA 1
ATOM 805 C C . ASN A 1 104 ? -4.919 12.507 9.091 1.00 93.19 104 ASN A C 1
ATOM 807 O O . ASN A 1 104 ? -4.080 11.952 8.398 1.00 93.19 104 ASN A O 1
ATOM 811 N N . GLU A 1 105 ? -5.290 12.027 10.283 1.00 94.75 105 GLU A N 1
ATOM 812 C CA . GLU A 1 105 ? -4.727 10.786 10.837 1.00 94.75 105 GLU A CA 1
ATOM 813 C C . GLU A 1 105 ? -4.988 9.585 9.913 1.00 94.75 105 GLU A C 1
ATOM 815 O O . GLU A 1 105 ? -4.097 8.769 9.708 1.00 94.75 105 GLU A O 1
ATOM 820 N N . SER A 1 106 ? -6.168 9.504 9.284 1.00 92.38 106 SER A N 1
ATOM 821 C CA . SER A 1 106 ? -6.499 8.417 8.344 1.00 92.38 106 SER A CA 1
ATOM 822 C C . SER A 1 106 ? -5.526 8.390 7.168 1.00 92.38 106 SER A C 1
ATOM 824 O O . SER A 1 106 ? -5.005 7.346 6.775 1.00 92.38 106 SER A O 1
ATOM 826 N N . ARG A 1 107 ? -5.254 9.574 6.615 1.00 92.94 107 ARG A N 1
ATOM 827 C CA . ARG A 1 107 ? -4.314 9.746 5.513 1.00 92.94 107 ARG A CA 1
ATOM 828 C C . ARG A 1 107 ? -2.875 9.491 5.951 1.00 92.94 107 ARG A C 1
ATOM 830 O O . ARG A 1 107 ? -2.100 8.931 5.183 1.00 92.94 107 ARG A O 1
ATOM 837 N N . ASP A 1 108 ? -2.527 9.880 7.172 1.00 92.94 108 ASP A N 1
ATOM 838 C CA . ASP A 1 108 ? -1.213 9.643 7.758 1.00 92.94 108 ASP A CA 1
ATOM 839 C C . ASP A 1 108 ? -0.920 8.149 7.889 1.00 92.94 108 ASP A C 1
ATOM 841 O O . ASP A 1 108 ? 0.178 7.726 7.534 1.00 92.94 108 ASP A O 1
ATOM 845 N N . VAL A 1 109 ? -1.900 7.351 8.328 1.00 91.62 109 VAL A N 1
ATOM 846 C CA . VAL A 1 109 ? -1.774 5.889 8.394 1.00 91.62 109 VAL A CA 1
ATOM 847 C C . VAL A 1 109 ? -1.525 5.297 7.008 1.00 91.62 109 VAL A C 1
ATOM 849 O O . VAL A 1 109 ? -0.566 4.547 6.836 1.00 91.62 109 VAL A O 1
ATOM 852 N N . LEU A 1 110 ? -2.325 5.677 6.004 1.00 91.00 110 LEU A N 1
ATOM 853 C CA . LEU A 1 110 ? -2.114 5.213 4.629 1.00 91.00 110 LEU A CA 1
ATOM 854 C C . LEU A 1 110 ? -0.724 5.606 4.118 1.00 91.00 110 LEU A C 1
ATOM 856 O O . LEU A 1 110 ? 0.019 4.756 3.640 1.00 91.00 110 LEU A O 1
ATOM 860 N N . ALA A 1 111 ? -0.327 6.868 4.286 1.00 91.88 111 ALA A N 1
ATOM 861 C CA . ALA A 1 111 ? 0.980 7.350 3.856 1.00 91.88 111 ALA A CA 1
ATOM 862 C C . ALA A 1 111 ? 2.139 6.595 4.529 1.00 91.88 111 ALA A C 1
ATOM 864 O O . ALA A 1 111 ? 3.099 6.239 3.850 1.00 91.88 111 ALA A O 1
ATOM 865 N N . GLN A 1 112 ? 2.041 6.306 5.832 1.00 89.00 112 GLN A N 1
ATOM 866 C CA . GLN A 1 112 ? 3.038 5.510 6.557 1.00 89.00 112 GLN A CA 1
ATOM 867 C C . GLN A 1 112 ? 3.157 4.089 6.004 1.00 89.00 112 GLN A C 1
ATOM 869 O O . GLN A 1 112 ? 4.274 3.604 5.836 1.00 89.00 112 GLN A O 1
ATOM 874 N N . ASN A 1 113 ? 2.035 3.445 5.672 1.00 85.69 113 ASN A N 1
ATOM 875 C CA . ASN A 1 113 ? 2.037 2.087 5.120 1.00 85.69 113 ASN A CA 1
ATOM 876 C C . ASN A 1 113 ? 2.754 2.004 3.764 1.00 85.69 113 ASN A C 1
ATOM 878 O O . ASN A 1 113 ? 3.310 0.962 3.429 1.00 85.69 113 ASN A O 1
ATOM 882 N N . PHE A 1 114 ? 2.802 3.111 3.018 1.00 84.62 114 PHE A N 1
ATOM 883 C CA . PHE A 1 114 ? 3.537 3.221 1.755 1.00 84.62 114 PHE A CA 1
ATOM 884 C C . PHE A 1 114 ? 4.885 3.938 1.878 1.00 84.62 114 PHE A C 1
ATOM 886 O O . PHE A 1 114 ? 5.532 4.184 0.865 1.00 84.62 114 PHE A O 1
ATOM 893 N N . GLN A 1 115 ? 5.300 4.303 3.096 1.00 86.50 115 GLN A N 1
ATOM 894 C CA . GLN A 1 115 ? 6.504 5.101 3.356 1.00 86.50 115 GLN A CA 1
ATOM 895 C C . GLN A 1 115 ? 6.542 6.417 2.550 1.00 86.50 115 GLN A C 1
ATOM 897 O O . GLN A 1 115 ? 7.599 6.914 2.164 1.00 86.50 115 GLN A O 1
ATOM 902 N N . ILE A 1 116 ? 5.371 7.009 2.298 1.00 86.12 116 ILE A N 1
ATOM 903 C CA . ILE A 1 116 ? 5.232 8.239 1.520 1.00 86.12 116 ILE A CA 1
ATOM 904 C C . ILE A 1 116 ? 5.337 9.450 2.443 1.00 86.12 116 ILE A C 1
ATOM 906 O O . ILE A 1 116 ? 4.517 9.667 3.338 1.00 86.12 116 ILE A O 1
ATOM 910 N N . GLY A 1 117 ? 6.353 10.272 2.189 1.00 85.50 117 GLY A N 1
ATOM 911 C CA . GLY A 1 117 ? 6.601 11.522 2.899 1.00 85.50 117 GLY A CA 1
ATOM 912 C C . GLY A 1 117 ? 6.203 12.778 2.117 1.00 85.50 117 GLY A C 1
ATOM 913 O O . GLY A 1 117 ? 5.673 12.740 1.006 1.00 85.50 117 GLY A O 1
ATOM 914 N N . GLY A 1 118 ? 6.504 13.932 2.714 1.00 87.25 118 GLY A N 1
ATOM 915 C CA . GLY A 1 118 ? 6.506 15.222 2.024 1.00 87.25 118 GLY A CA 1
ATOM 916 C C . GLY A 1 118 ? 5.134 15.725 1.564 1.00 87.25 118 GLY A C 1
ATOM 917 O O . GLY A 1 118 ? 4.118 15.567 2.241 1.00 87.25 118 GLY A O 1
ATOM 918 N N . THR A 1 119 ? 5.117 16.409 0.420 1.00 84.75 119 THR A N 1
ATOM 919 C CA . THR A 1 119 ? 3.905 17.015 -0.152 1.00 84.75 119 THR A CA 1
ATOM 920 C C . THR A 1 119 ? 2.924 15.973 -0.678 1.00 84.75 119 THR A C 1
ATOM 922 O O . THR A 1 119 ? 1.722 16.211 -0.582 1.00 84.75 119 THR A O 1
ATOM 925 N N . VAL A 1 120 ? 3.408 14.813 -1.142 1.00 84.25 120 VAL A N 1
ATOM 926 C CA . VAL A 1 120 ? 2.581 13.697 -1.644 1.00 84.25 120 VAL A CA 1
ATOM 927 C C . VAL A 1 120 ? 1.564 13.252 -0.604 1.00 84.25 120 VAL A C 1
ATOM 929 O O . VAL A 1 120 ? 0.384 13.097 -0.909 1.00 84.25 120 VAL A O 1
ATOM 932 N N . LYS A 1 121 ? 1.978 13.195 0.664 1.00 86.94 121 LYS A N 1
ATOM 933 C CA . LYS A 1 121 ? 1.104 12.907 1.803 1.00 86.94 121 LYS A CA 1
ATOM 934 C C . LYS A 1 121 ? -0.117 13.834 1.896 1.00 86.94 121 LYS A C 1
ATOM 936 O O . LYS A 1 121 ? -1.141 13.426 2.424 1.00 86.94 121 LYS A O 1
ATOM 941 N N . LYS A 1 122 ? -0.048 15.083 1.416 1.00 86.19 122 LYS A N 1
ATOM 942 C CA . LYS A 1 122 ? -1.155 16.053 1.541 1.00 86.19 122 LYS A CA 1
ATOM 943 C C . LYS A 1 122 ? -2.271 15.844 0.515 1.00 86.19 122 LYS A C 1
ATOM 945 O O . LYS A 1 122 ? -3.405 16.216 0.803 1.00 86.19 122 LYS A O 1
ATOM 950 N N . PHE A 1 123 ? -1.955 15.288 -0.654 1.00 87.38 123 PHE A N 1
ATOM 951 C CA . PHE A 1 123 ? -2.906 15.129 -1.764 1.00 87.38 123 PHE A CA 1
ATOM 952 C C . PHE A 1 123 ? -3.160 13.668 -2.163 1.00 87.38 123 PHE A C 1
ATOM 954 O O . PHE A 1 123 ? -4.164 13.375 -2.817 1.00 87.38 123 PHE A O 1
ATOM 961 N N . GLY A 1 124 ? -2.278 12.754 -1.757 1.00 91.50 124 GLY A N 1
ATOM 962 C CA . GLY A 1 124 ? -2.422 11.321 -1.974 1.00 91.50 124 GLY A CA 1
ATOM 963 C C . GLY A 1 124 ? -3.653 10.738 -1.283 1.00 91.50 124 GLY A C 1
ATOM 964 O O . GLY A 1 124 ? -4.161 11.283 -0.299 1.00 91.50 124 GLY A O 1
ATOM 965 N N . PHE A 1 125 ? -4.119 9.616 -1.824 1.00 94.38 125 PHE A N 1
ATOM 966 C CA . PHE A 1 125 ? -5.207 8.773 -1.320 1.00 94.38 125 PHE A CA 1
ATOM 967 C C . PHE A 1 125 ? -6.584 9.436 -1.255 1.00 94.38 125 PHE A C 1
ATOM 969 O O . PHE A 1 125 ? -7.529 8.840 -0.753 1.00 94.38 125 PHE A O 1
ATOM 976 N N . SER A 1 126 ? -6.732 10.666 -1.750 1.00 94.50 126 SER A N 1
ATOM 977 C CA . SER A 1 126 ? -7.966 11.454 -1.632 1.00 94.50 126 SER A CA 1
ATOM 978 C C . SER A 1 126 ? -9.208 10.774 -2.222 1.00 94.50 126 SER A C 1
ATOM 980 O O . SER A 1 126 ? -10.319 11.069 -1.786 1.00 94.50 126 SER A O 1
ATOM 982 N N . LEU A 1 127 ? -9.023 9.852 -3.167 1.00 94.81 127 LEU A N 1
ATOM 983 C CA . LEU A 1 127 ? -10.067 9.072 -3.829 1.00 94.81 127 LEU A CA 1
ATOM 984 C C . LEU A 1 127 ? -9.994 7.569 -3.491 1.00 94.81 127 LEU A C 1
ATOM 986 O O . LEU A 1 127 ? -10.681 6.764 -4.133 1.00 94.81 127 LEU A O 1
ATOM 990 N N . SER A 1 128 ? -9.174 7.177 -2.509 1.00 95.19 128 SER A N 1
ATOM 991 C CA . SER A 1 128 ? -9.072 5.786 -2.065 1.00 95.19 128 SER A CA 1
ATOM 992 C C . SER A 1 128 ? -10.339 5.348 -1.324 1.00 95.19 128 SER A C 1
ATOM 994 O O . SER A 1 128 ? -11.055 6.148 -0.707 1.00 95.19 128 SER A O 1
ATOM 996 N N . GLN A 1 129 ? -10.659 4.057 -1.411 1.00 94.31 129 GLN A N 1
ATOM 997 C CA . GLN A 1 129 ? -11.874 3.523 -0.806 1.00 94.31 129 GLN A CA 1
ATOM 998 C C . GLN A 1 129 ? -11.759 3.456 0.718 1.00 94.31 129 GLN A C 1
ATOM 1000 O O . GLN A 1 129 ? -12.696 3.859 1.405 1.00 94.31 129 GLN A O 1
ATOM 1005 N N . SER A 1 130 ? -10.620 2.993 1.231 1.00 93.06 130 SER A N 1
ATOM 1006 C CA . SER A 1 130 ? -10.303 2.941 2.660 1.00 93.06 130 SER A CA 1
ATOM 1007 C C . SER A 1 130 ? -10.410 4.317 3.307 1.00 93.06 130 SER A C 1
ATOM 1009 O O . SER A 1 130 ? -11.075 4.461 4.327 1.00 93.06 130 SER A O 1
ATOM 1011 N N . LEU A 1 131 ? -9.856 5.363 2.682 1.00 94.69 131 LEU A N 1
ATOM 1012 C CA . LEU A 1 131 ? -9.939 6.716 3.230 1.00 94.69 131 LEU A CA 1
ATOM 1013 C C . LEU A 1 131 ? -11.389 7.208 3.298 1.00 94.69 131 LEU A C 1
ATOM 1015 O O . LEU A 1 131 ? -11.791 7.784 4.308 1.00 94.69 131 LEU A O 1
ATOM 1019 N N . ARG A 1 132 ? -12.186 6.948 2.255 1.00 95.12 132 ARG A N 1
ATOM 1020 C CA . ARG A 1 132 ? -13.613 7.300 2.227 1.00 95.12 132 ARG A CA 1
ATOM 1021 C C . ARG A 1 132 ? -14.416 6.551 3.294 1.00 95.12 132 ARG A C 1
ATOM 1023 O O . ARG A 1 132 ? -15.258 7.160 3.945 1.00 95.12 132 ARG A O 1
ATOM 1030 N N . GLN A 1 133 ? -14.155 5.257 3.481 1.00 95.00 133 GLN A N 1
ATOM 1031 C CA . GLN A 1 133 ? -14.814 4.438 4.505 1.00 95.00 133 GLN A CA 1
ATOM 1032 C C . GLN A 1 133 ? -14.489 4.944 5.914 1.00 95.00 133 GLN A C 1
ATOM 1034 O O . GLN A 1 133 ? -15.395 5.162 6.715 1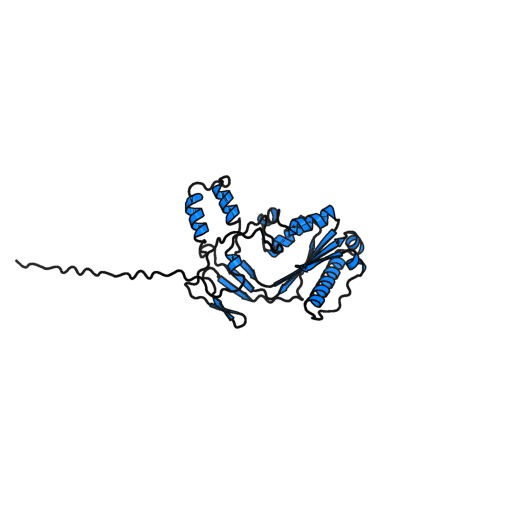.00 95.00 133 GLN A O 1
ATOM 1039 N N . THR A 1 134 ? -13.219 5.241 6.189 1.00 95.12 134 THR A N 1
ATOM 1040 C CA . THR A 1 134 ? -12.800 5.812 7.474 1.00 95.12 134 THR A CA 1
ATOM 1041 C C . THR A 1 134 ? -13.421 7.190 7.717 1.00 95.12 134 THR A C 1
ATOM 1043 O O . THR A 1 134 ? -13.886 7.475 8.820 1.00 95.12 134 THR A O 1
ATOM 1046 N N . GLN A 1 135 ? -13.495 8.048 6.693 1.00 95.75 135 GLN A N 1
ATOM 1047 C CA . GLN A 1 135 ? -14.194 9.335 6.797 1.00 95.75 135 GLN A CA 1
ATOM 1048 C C . GLN A 1 135 ? -15.676 9.166 7.143 1.00 95.75 135 GLN A C 1
ATOM 1050 O O . GLN A 1 135 ? -16.203 9.915 7.964 1.00 95.75 135 GLN A O 1
ATOM 1055 N N . GLU A 1 136 ? -16.353 8.218 6.503 1.00 96.88 136 GLU A N 1
ATOM 1056 C CA . GLU A 1 136 ? -17.762 7.932 6.751 1.00 96.88 136 GLU A CA 1
ATOM 1057 C C . GLU A 1 136 ? -17.992 7.467 8.193 1.00 96.88 136 GLU A C 1
ATOM 1059 O O . GLU A 1 136 ? -18.819 8.058 8.892 1.00 96.88 136 GLU A O 1
ATOM 1064 N N . ALA A 1 137 ? -17.182 6.524 8.678 1.00 96.62 137 ALA A N 1
ATOM 1065 C CA . ALA A 1 137 ? -17.225 6.066 10.064 1.00 96.62 137 ALA A CA 1
ATOM 1066 C C . ALA A 1 137 ? -17.015 7.220 11.068 1.00 96.62 137 ALA A C 1
ATOM 1068 O O . ALA A 1 137 ? -17.761 7.353 12.041 1.00 96.62 137 ALA A O 1
ATOM 1069 N N . ILE A 1 138 ? -16.045 8.104 10.814 1.00 96.06 138 ILE A N 1
ATOM 1070 C CA . ILE A 1 138 ? -15.728 9.220 11.716 1.00 96.06 138 ILE A CA 1
ATOM 1071 C C . ILE A 1 138 ? -16.825 10.285 11.713 1.00 96.06 138 ILE A C 1
ATOM 1073 O O . ILE A 1 138 ? -17.344 10.643 12.770 1.00 96.06 138 ILE A O 1
ATOM 1077 N N . TYR A 1 139 ? -17.178 10.815 10.541 1.00 96.19 139 TYR A N 1
ATOM 1078 C CA . TYR A 1 139 ? -18.020 12.009 10.455 1.00 96.19 139 TYR A CA 1
ATOM 1079 C C . TYR A 1 139 ? -19.514 11.709 10.418 1.00 96.19 139 TYR A C 1
ATOM 1081 O O . TYR A 1 139 ? -20.296 12.534 10.888 1.00 96.19 139 TYR A O 1
ATOM 1089 N N . LYS A 1 140 ? -19.924 10.567 9.853 1.00 96.00 140 LYS A N 1
ATOM 1090 C CA . LYS A 1 140 ? -21.345 10.204 9.777 1.00 96.00 140 LYS A CA 1
ATOM 1091 C C . LYS A 1 140 ? -21.765 9.315 10.937 1.00 96.00 140 LYS A C 1
ATOM 1093 O O . LYS A 1 140 ? -22.850 9.504 11.473 1.00 96.00 140 LYS A O 1
ATOM 1098 N N . GLU A 1 141 ? -20.912 8.377 11.344 1.00 96.12 141 GLU A N 1
ATOM 1099 C CA . GLU A 1 141 ? -21.282 7.379 12.357 1.00 96.12 141 GLU A CA 1
ATOM 1100 C C . GLU A 1 141 ? -20.778 7.691 13.769 1.00 96.12 141 GLU A C 1
ATOM 1102 O O . GLU A 1 141 ? -21.146 6.991 14.712 1.00 96.12 141 GLU A O 1
ATOM 1107 N N . SER A 1 142 ? -19.975 8.747 13.945 1.00 96.38 142 SER A N 1
ATOM 1108 C CA . SER A 1 142 ? -19.348 9.081 15.234 1.00 96.38 142 SER A CA 1
ATOM 1109 C C . SER A 1 142 ? -18.579 7.892 15.827 1.00 96.38 142 SER A C 1
ATOM 1111 O O . SER A 1 142 ? -18.768 7.504 16.989 1.00 96.38 142 SER A O 1
ATOM 1113 N N . ARG A 1 143 ? -17.731 7.281 14.996 1.00 97.62 143 ARG A N 1
ATOM 1114 C CA . ARG A 1 143 ? -16.855 6.170 15.368 1.00 97.62 143 ARG A CA 1
ATOM 1115 C C . ARG A 1 143 ? -15.388 6.543 15.211 1.00 97.62 143 ARG A C 1
ATOM 1117 O O . ARG A 1 143 ? -15.013 7.310 14.332 1.00 97.62 143 ARG A O 1
ATOM 1124 N N . TYR A 1 144 ? -14.545 5.955 16.045 1.00 96.69 144 TYR A N 1
ATOM 1125 C CA . TYR A 1 144 ? -13.108 5.903 15.813 1.00 96.69 144 TYR A CA 1
ATOM 1126 C C . TYR A 1 144 ? -12.747 4.601 15.127 1.00 96.69 144 TYR A C 1
ATOM 1128 O O . TYR A 1 144 ? -13.392 3.576 15.350 1.00 96.69 144 TYR A O 1
ATOM 1136 N N . VAL A 1 145 ? -11.726 4.661 14.281 1.00 97.31 145 VAL A N 1
ATOM 1137 C CA . VAL A 1 145 ? -11.269 3.515 13.505 1.00 97.31 145 VAL A CA 1
ATOM 1138 C C . VAL A 1 145 ? -9.917 3.085 14.043 1.00 97.31 145 VAL A C 1
ATOM 1140 O O . VAL A 1 145 ? -8.939 3.820 13.931 1.00 97.31 145 VAL A O 1
ATOM 1143 N N . SER A 1 146 ? -9.856 1.902 14.640 1.00 97.19 146 SER A N 1
ATOM 1144 C CA . SER A 1 146 ? -8.599 1.259 15.002 1.00 97.19 146 SER A CA 1
ATOM 1145 C C . SER A 1 146 ? -8.218 0.285 13.897 1.00 97.19 146 SER A C 1
ATOM 1147 O O . SER A 1 146 ? -9.025 -0.540 13.480 1.00 97.19 146 SER A O 1
ATOM 1149 N N . THR A 1 147 ? -6.986 0.379 13.419 1.00 95.44 147 THR A N 1
ATOM 1150 C CA . THR A 1 147 ? -6.403 -0.589 12.488 1.00 95.44 147 THR A CA 1
ATOM 1151 C C . THR A 1 147 ? -5.341 -1.371 13.232 1.00 95.44 147 THR A C 1
ATOM 1153 O O . THR A 1 147 ? -4.422 -0.776 13.796 1.00 95.44 147 THR A O 1
ATOM 1156 N N . VAL A 1 148 ? -5.486 -2.690 13.257 1.00 95.25 148 VAL A N 1
ATOM 1157 C CA . VAL A 1 148 ? -4.482 -3.607 13.787 1.00 95.25 148 VAL A CA 1
ATOM 1158 C C . VAL A 1 148 ? -3.977 -4.429 12.622 1.00 95.25 148 VAL A C 1
ATOM 1160 O O . VAL A 1 148 ? -4.760 -5.066 11.918 1.00 95.25 148 VAL A O 1
ATOM 1163 N N . SER A 1 149 ? -2.675 -4.359 12.374 1.00 92.75 149 SER A N 1
ATOM 1164 C CA . SER A 1 149 ? -2.069 -5.026 11.225 1.00 92.75 149 SER A CA 1
ATOM 1165 C C . SER A 1 149 ? -0.811 -5.772 11.612 1.00 92.75 149 SER A C 1
ATOM 1167 O O . SER A 1 149 ? 0.006 -5.236 12.359 1.00 92.75 149 SER A O 1
ATOM 1169 N N . ALA A 1 150 ? -0.624 -6.958 11.048 1.00 90.94 150 ALA A N 1
ATOM 1170 C CA . ALA A 1 150 ? 0.651 -7.653 11.081 1.00 90.94 150 ALA A CA 1
ATOM 1171 C C . ALA A 1 150 ? 1.015 -8.152 9.687 1.00 90.94 150 ALA A C 1
ATOM 1173 O O . ALA A 1 150 ? 0.157 -8.570 8.906 1.00 90.94 150 ALA A O 1
ATOM 1174 N N . PHE A 1 151 ? 2.308 -8.105 9.391 1.00 86.12 151 PHE A N 1
ATOM 1175 C CA . PHE A 1 151 ? 2.859 -8.654 8.163 1.00 86.12 151 PHE A CA 1
ATOM 1176 C C . PHE A 1 151 ? 3.333 -10.082 8.406 1.00 86.12 151 PHE A C 1
ATOM 1178 O O . PHE A 1 151 ? 4.085 -10.356 9.346 1.00 86.12 151 PHE A O 1
ATOM 1185 N N . GLU A 1 152 ? 2.923 -10.981 7.521 1.00 83.00 152 GLU A N 1
ATOM 1186 C CA . GLU A 1 152 ? 3.367 -12.364 7.499 1.00 83.00 152 GLU A CA 1
ATOM 1187 C C . GLU A 1 152 ? 4.274 -12.590 6.291 1.00 83.00 152 GLU A C 1
ATOM 1189 O O . GLU A 1 152 ? 3.917 -12.285 5.151 1.00 83.00 152 GLU A O 1
ATOM 1194 N N . SER A 1 153 ? 5.456 -13.154 6.557 1.00 66.19 153 SER A N 1
ATOM 1195 C CA . SER A 1 153 ? 6.412 -13.577 5.529 1.00 66.19 153 SER A CA 1
ATOM 1196 C C . SER A 1 153 ? 6.725 -12.492 4.497 1.00 66.19 153 SER A C 1
ATOM 1198 O O . SER A 1 153 ? 6.647 -12.720 3.290 1.00 66.19 153 SER A O 1
ATOM 1200 N N . ALA A 1 154 ? 7.109 -11.307 4.978 1.00 77.50 154 ALA A N 1
ATOM 1201 C CA . ALA A 1 154 ? 7.481 -10.213 4.100 1.00 77.50 154 ALA A CA 1
ATOM 1202 C C . ALA A 1 154 ? 8.817 -10.502 3.381 1.00 77.50 154 ALA A C 1
ATOM 1204 O O . ALA A 1 154 ? 9.821 -10.915 3.972 1.00 77.50 154 ALA A O 1
ATOM 1205 N N . ARG A 1 155 ? 8.840 -10.300 2.069 1.00 90.81 155 ARG A N 1
ATOM 1206 C CA . ARG A 1 155 ? 10.046 -10.147 1.260 1.00 90.81 155 ARG A CA 1
ATOM 1207 C C . ARG A 1 155 ? 10.125 -8.682 0.886 1.00 90.81 155 ARG A C 1
ATOM 1209 O O . ARG A 1 155 ? 9.185 -8.164 0.299 1.00 90.81 155 ARG A O 1
ATOM 1216 N N . GLU A 1 156 ? 11.214 -8.021 1.222 1.00 94.06 156 GLU A N 1
ATOM 1217 C CA . GLU A 1 156 ? 11.459 -6.665 0.751 1.00 94.06 156 GLU A CA 1
ATOM 1218 C C . GLU A 1 156 ? 12.218 -6.756 -0.568 1.00 94.06 156 GLU A C 1
ATOM 1220 O O . GLU A 1 156 ? 13.210 -7.479 -0.655 1.00 94.06 156 GLU A O 1
ATOM 1225 N N . ALA A 1 157 ? 11.770 -6.042 -1.596 1.00 96.19 157 ALA A N 1
ATOM 1226 C CA . ALA A 1 157 ? 12.590 -5.796 -2.770 1.00 96.19 157 ALA A CA 1
ATOM 1227 C C . ALA A 1 157 ? 12.773 -4.312 -3.023 1.00 96.19 157 ALA A C 1
ATOM 1229 O O . ALA A 1 157 ? 11.897 -3.491 -2.748 1.00 96.19 157 ALA A O 1
ATOM 1230 N N . GLN A 1 158 ? 13.926 -3.997 -3.593 1.00 97.31 158 GLN A N 1
ATOM 1231 C CA . GLN A 1 158 ? 14.313 -2.649 -3.963 1.00 97.31 158 GLN A CA 1
ATOM 1232 C C . GLN A 1 158 ? 14.699 -2.654 -5.436 1.00 97.31 158 GLN A C 1
ATOM 1234 O O . GLN A 1 158 ? 15.510 -3.481 -5.864 1.00 97.31 158 GLN A O 1
ATOM 1239 N N . LEU A 1 159 ? 14.126 -1.735 -6.208 1.00 97.12 159 LEU A N 1
ATOM 1240 C CA . LEU A 1 159 ? 14.576 -1.481 -7.569 1.00 97.12 159 LEU A CA 1
ATOM 1241 C C . LEU A 1 159 ? 15.957 -0.818 -7.554 1.00 97.12 159 LEU A C 1
ATOM 1243 O O . LEU A 1 159 ? 16.374 -0.210 -6.562 1.00 97.12 159 LEU A O 1
ATOM 1247 N N . GLN A 1 160 ? 16.661 -0.929 -8.674 1.00 96.94 160 GLN A N 1
ATOM 1248 C CA . GLN A 1 160 ? 17.875 -0.174 -8.940 1.00 96.94 160 GLN A CA 1
ATOM 1249 C C . GLN A 1 160 ? 17.600 1.333 -9.002 1.00 96.94 160 GLN A C 1
ATOM 1251 O O . GLN A 1 160 ? 16.462 1.804 -8.916 1.00 96.94 160 GLN A O 1
ATOM 1256 N N . THR A 1 161 ? 18.673 2.115 -9.097 1.00 93.38 161 THR A N 1
ATOM 1257 C CA . THR A 1 161 ? 18.551 3.567 -9.221 1.00 93.38 161 THR A CA 1
ATOM 1258 C C . THR A 1 161 ? 17.876 3.933 -10.540 1.00 93.38 161 THR A C 1
ATOM 1260 O O . THR A 1 161 ? 17.951 3.177 -11.501 1.00 93.38 161 THR A O 1
ATOM 1263 N N . VAL A 1 162 ? 17.251 5.112 -10.610 1.00 90.19 162 VAL A N 1
ATOM 1264 C CA . VAL A 1 162 ? 16.507 5.575 -11.800 1.00 90.19 162 VAL A CA 1
ATOM 1265 C C . VAL A 1 162 ? 17.315 5.534 -13.107 1.00 90.19 162 VAL A C 1
ATOM 1267 O O . VAL A 1 162 ? 16.728 5.450 -14.177 1.00 90.19 162 VAL A O 1
ATOM 1270 N N . TYR A 1 163 ? 18.648 5.578 -13.033 1.00 91.12 163 TYR A N 1
ATOM 1271 C CA . TYR A 1 163 ? 19.529 5.518 -14.203 1.00 91.12 163 TYR A CA 1
ATOM 1272 C C . TYR A 1 163 ? 19.663 4.116 -14.798 1.00 91.12 163 TYR A C 1
ATOM 1274 O O . TYR A 1 163 ? 19.990 3.991 -15.974 1.00 91.12 163 TYR A O 1
ATOM 1282 N N . ASP A 1 164 ? 19.411 3.091 -13.988 1.00 93.56 164 ASP A N 1
ATOM 1283 C CA . ASP A 1 164 ? 19.529 1.686 -14.368 1.00 93.56 164 ASP A CA 1
ATOM 1284 C C . ASP A 1 164 ? 18.156 1.033 -14.597 1.00 93.56 164 ASP A C 1
ATOM 1286 O O . ASP A 1 164 ? 18.079 -0.159 -14.880 1.00 93.56 164 ASP A O 1
ATOM 1290 N N . LEU A 1 165 ? 17.063 1.794 -14.450 1.00 95.50 165 LEU A N 1
ATOM 1291 C CA . LEU A 1 165 ? 15.719 1.306 -14.741 1.00 95.50 165 LEU A CA 1
ATOM 1292 C C . LEU A 1 165 ? 15.427 1.415 -16.231 1.00 95.50 165 LEU A C 1
ATOM 1294 O O . LEU A 1 165 ? 15.551 2.485 -16.833 1.00 95.50 165 LEU A O 1
ATOM 1298 N N . GLU A 1 166 ? 14.942 0.322 -16.805 1.00 95.19 166 GLU A N 1
ATOM 1299 C CA . GLU A 1 166 ? 14.409 0.332 -18.155 1.00 95.19 166 GLU A CA 1
ATOM 1300 C C . GLU A 1 166 ? 12.929 0.717 -18.145 1.00 95.19 166 GLU A C 1
ATOM 1302 O O . GLU A 1 166 ? 12.116 0.155 -17.411 1.00 95.19 166 GLU A O 1
ATOM 1307 N N . ILE A 1 167 ? 12.568 1.707 -18.966 1.00 96.38 167 ILE A N 1
ATOM 1308 C CA . ILE A 1 167 ? 11.169 2.092 -19.170 1.00 96.38 167 ILE A CA 1
ATOM 1309 C C . ILE A 1 167 ? 10.498 1.042 -20.055 1.00 96.38 167 ILE A C 1
ATOM 1311 O O . ILE A 1 167 ? 11.053 0.668 -21.090 1.00 96.38 167 ILE A O 1
ATOM 1315 N N . SER A 1 168 ? 9.273 0.645 -19.700 1.00 97.06 168 SER A N 1
ATOM 1316 C CA . SER A 1 168 ? 8.500 -0.310 -20.497 1.00 97.06 168 SER A CA 1
ATOM 1317 C C . SER A 1 168 ? 8.392 0.137 -21.966 1.00 97.06 168 SER A C 1
ATOM 1319 O O . SER A 1 168 ? 8.187 1.330 -22.237 1.00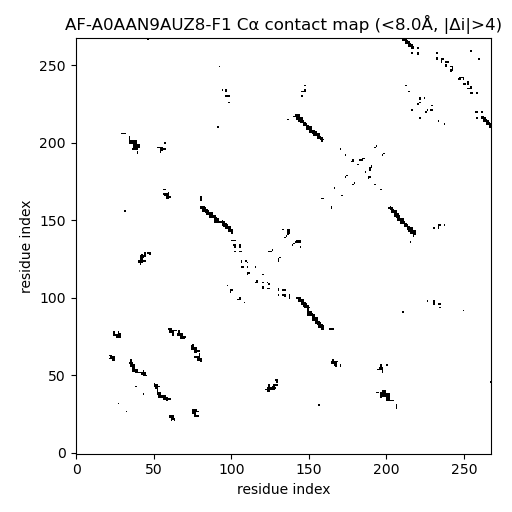 97.06 168 SER A O 1
ATOM 1321 N N . PRO A 1 169 ? 8.485 -0.781 -22.950 1.00 96.50 169 PRO A N 1
ATOM 1322 C CA . PRO A 1 169 ? 8.453 -0.411 -24.366 1.00 96.50 169 PRO A CA 1
ATOM 1323 C C . PRO A 1 169 ? 7.219 0.414 -24.756 1.00 96.50 169 PRO A C 1
ATOM 1325 O O . PRO A 1 169 ? 7.310 1.341 -25.563 1.00 96.50 169 PRO A O 1
ATOM 1328 N N . ASN A 1 170 ? 6.067 0.120 -24.145 1.00 97.38 170 ASN A N 1
ATOM 1329 C CA . ASN A 1 170 ? 4.819 0.843 -24.385 1.00 97.38 170 ASN A CA 1
ATOM 1330 C C . ASN A 1 170 ? 4.854 2.266 -23.817 1.00 97.38 170 ASN A C 1
ATOM 1332 O O . ASN A 1 170 ? 4.481 3.207 -24.523 1.00 97.38 170 ASN A O 1
ATOM 1336 N N . ALA A 1 171 ? 5.339 2.440 -22.583 1.00 97.06 171 ALA A N 1
ATOM 1337 C CA . ALA A 1 171 ? 5.475 3.759 -21.975 1.00 97.06 171 ALA A CA 1
ATOM 1338 C C . ALA A 1 171 ? 6.479 4.614 -22.747 1.00 97.06 171 ALA A C 1
ATOM 1340 O O . ALA A 1 171 ? 6.176 5.754 -23.096 1.00 97.06 171 ALA A O 1
ATOM 1341 N N . LYS A 1 172 ? 7.635 4.037 -23.095 1.00 96.62 172 LYS A N 1
ATOM 1342 C CA . LYS A 1 172 ? 8.674 4.696 -23.889 1.00 96.62 172 LYS A CA 1
ATOM 1343 C C . LYS A 1 172 ? 8.127 5.167 -25.236 1.00 96.62 172 LYS A C 1
ATOM 1345 O O . LYS A 1 172 ? 8.206 6.353 -25.548 1.00 96.62 172 LYS A O 1
ATOM 1350 N N . LYS A 1 173 ? 7.476 4.270 -25.985 1.00 96.75 173 LYS A N 1
ATOM 1351 C CA . LYS A 1 173 ? 6.845 4.599 -27.269 1.00 96.75 173 LYS A CA 1
ATOM 1352 C C . LYS A 1 173 ? 5.783 5.688 -27.121 1.00 96.75 173 LYS A C 1
ATOM 1354 O O . LYS A 1 173 ? 5.649 6.531 -28.006 1.00 96.75 173 LYS A O 1
ATOM 1359 N N . TYR A 1 174 ? 5.008 5.681 -26.038 1.00 95.94 174 TYR A N 1
ATOM 1360 C CA . TYR A 1 174 ? 4.032 6.736 -25.784 1.00 95.94 174 TYR A CA 1
ATOM 1361 C C . TYR A 1 174 ? 4.729 8.083 -25.550 1.00 95.94 174 TYR A C 1
ATOM 1363 O O . TYR A 1 174 ? 4.387 9.078 -26.187 1.00 95.94 174 TYR A O 1
ATOM 1371 N N . MET A 1 175 ? 5.729 8.116 -24.666 1.00 94.06 175 MET A N 1
ATOM 1372 C CA . MET A 1 175 ? 6.484 9.328 -24.350 1.00 94.06 175 MET A CA 1
ATOM 1373 C C . MET A 1 175 ? 7.127 9.932 -25.602 1.00 94.06 175 MET A C 1
ATOM 1375 O O . MET A 1 175 ? 6.982 11.129 -25.838 1.00 94.06 175 MET A O 1
ATOM 1379 N N . GLU A 1 176 ? 7.779 9.105 -26.420 1.00 94.50 176 GLU A N 1
ATOM 1380 C CA . GLU A 1 176 ? 8.474 9.520 -27.644 1.00 94.50 176 GLU A CA 1
ATOM 1381 C C . GLU A 1 176 ? 7.525 10.104 -28.699 1.00 94.50 176 GLU A C 1
ATOM 1383 O O . GLU A 1 176 ? 7.850 11.111 -29.325 1.00 94.50 176 GLU A O 1
ATOM 1388 N N . ASN A 1 177 ? 6.339 9.512 -28.869 1.00 94.12 177 ASN A N 1
ATOM 1389 C CA . ASN A 1 177 ? 5.405 9.922 -29.919 1.00 94.12 177 ASN A CA 1
ATOM 1390 C C . ASN A 1 177 ? 4.484 11.078 -29.515 1.00 94.12 177 ASN A C 1
ATOM 1392 O O . ASN A 1 177 ? 4.088 11.855 -30.380 1.00 94.12 177 ASN A O 1
ATOM 1396 N N . TYR A 1 178 ? 4.126 11.188 -28.231 1.00 91.75 178 TYR A N 1
ATOM 1397 C CA . TYR A 1 178 ? 3.066 12.101 -27.786 1.00 91.75 178 TYR A CA 1
ATOM 1398 C C . TYR A 1 178 ? 3.541 13.185 -26.809 1.00 91.75 178 TYR A C 1
ATOM 1400 O O . TYR A 1 178 ? 2.924 14.241 -26.737 1.00 91.75 178 TYR A O 1
ATOM 1408 N N . LEU A 1 179 ? 4.647 12.986 -26.077 1.00 89.31 179 LEU A N 1
ATOM 1409 C CA . LEU A 1 179 ? 5.091 13.934 -25.035 1.00 89.31 179 LEU A CA 1
ATOM 1410 C C . LEU A 1 179 ? 6.356 14.731 -25.394 1.00 89.31 179 LEU A C 1
ATOM 1412 O O . LEU A 1 179 ? 6.704 15.679 -24.687 1.00 89.31 179 LEU A O 1
ATOM 1416 N N . VAL A 1 180 ? 7.069 14.375 -26.467 1.00 80.50 180 VAL A N 1
ATOM 1417 C CA . VAL A 1 180 ? 8.306 15.075 -26.871 1.00 80.50 180 VAL A CA 1
ATOM 1418 C C . VAL A 1 180 ? 8.022 16.488 -27.391 1.00 80.50 180 VAL A C 1
ATOM 1420 O O . VAL A 1 180 ? 8.826 17.389 -27.153 1.00 80.50 180 VAL A O 1
ATOM 1423 N N . ALA A 1 181 ? 6.883 16.697 -28.057 1.00 74.88 181 ALA A N 1
ATOM 1424 C CA . ALA A 1 181 ? 6.547 17.969 -28.696 1.00 74.88 181 ALA A CA 1
ATOM 1425 C C . ALA A 1 181 ? 5.973 19.019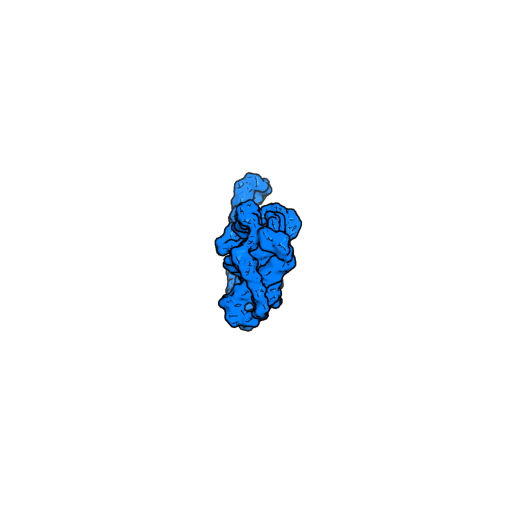 -27.727 1.00 74.88 181 ALA A C 1
ATOM 1427 O O . ALA A 1 181 ? 6.236 20.208 -27.892 1.00 74.88 181 ALA A O 1
ATOM 1428 N N . ASP A 1 182 ? 5.214 18.595 -26.714 1.00 77.25 182 ASP A N 1
ATOM 1429 C CA . ASP A 1 182 ? 4.572 19.490 -25.753 1.00 77.25 182 ASP A CA 1
ATOM 1430 C C . ASP A 1 182 ? 4.519 18.848 -24.361 1.00 77.25 182 ASP A C 1
ATOM 1432 O O . ASP A 1 182 ? 3.804 17.879 -24.116 1.00 77.25 182 ASP A O 1
ATOM 1436 N N . ARG A 1 183 ? 5.286 19.420 -23.427 1.00 76.31 183 ARG A N 1
ATOM 1437 C CA . ARG A 1 183 ? 5.333 18.992 -22.020 1.00 76.31 183 ARG A CA 1
ATOM 1438 C C . ARG A 1 183 ? 4.374 19.785 -21.133 1.00 76.31 183 ARG A C 1
ATOM 1440 O O . ARG A 1 183 ? 4.509 19.761 -19.909 1.00 76.31 183 ARG A O 1
ATOM 1447 N N . ASN A 1 184 ? 3.442 20.534 -21.718 1.00 85.44 184 ASN A N 1
ATOM 1448 C CA . ASN A 1 184 ? 2.444 21.270 -20.965 1.00 85.44 184 ASN A CA 1
ATOM 1449 C C . ASN A 1 184 ? 1.564 20.285 -20.175 1.00 85.44 184 ASN A C 1
ATOM 1451 O O . ASN A 1 184 ? 0.884 19.457 -20.776 1.00 85.44 184 ASN A O 1
ATOM 1455 N N . PRO A 1 185 ? 1.490 20.388 -18.837 1.00 78.81 185 PRO A N 1
ATOM 1456 C CA . PRO A 1 185 ? 0.661 19.494 -18.029 1.00 78.81 185 PRO A CA 1
ATOM 1457 C C . PRO A 1 185 ? -0.845 19.647 -18.300 1.00 78.81 185 PRO A C 1
ATOM 1459 O O . PRO A 1 185 ? -1.634 18.822 -17.852 1.00 78.81 185 PRO A O 1
ATOM 1462 N N . LYS A 1 186 ? -1.259 20.696 -19.026 1.00 85.25 186 LYS A N 1
ATOM 1463 C CA . LYS A 1 186 ? -2.637 20.885 -19.506 1.00 85.25 186 LYS A CA 1
ATOM 1464 C C . LYS A 1 186 ? -2.918 20.179 -20.838 1.00 85.25 186 LYS A C 1
ATOM 1466 O O . LYS A 1 186 ? -4.058 20.208 -21.290 1.00 85.25 186 LYS A O 1
ATOM 1471 N N . ASN A 1 187 ? -1.906 19.592 -21.474 1.00 89.88 187 ASN A N 1
ATOM 1472 C CA . ASN A 1 187 ? -2.069 18.816 -22.694 1.00 89.88 187 ASN A CA 1
ATOM 1473 C C . ASN A 1 187 ? -2.835 17.509 -22.390 1.00 89.88 187 ASN A C 1
ATOM 1475 O O . ASN A 1 187 ? -2.626 16.863 -21.354 1.00 89.88 187 ASN A O 1
ATOM 1479 N N . GLU A 1 188 ? -3.744 17.128 -23.287 1.00 93.31 188 GLU A N 1
ATOM 1480 C CA . GLU A 1 188 ? -4.527 15.898 -23.165 1.00 93.31 188 GLU A CA 1
ATOM 1481 C C . GLU A 1 188 ? -3.638 14.644 -23.161 1.00 93.31 188 GLU A C 1
ATOM 1483 O O . GLU A 1 188 ? -3.895 13.723 -22.387 1.00 93.31 188 GLU A O 1
ATOM 1488 N N . ASP A 1 189 ? -2.559 14.624 -23.945 1.00 94.00 189 ASP A N 1
ATOM 1489 C CA . ASP A 1 189 ? -1.617 13.507 -24.018 1.00 94.00 189 ASP A CA 1
ATOM 1490 C C . ASP A 1 189 ? -0.867 13.310 -22.701 1.00 94.00 189 ASP A C 1
ATOM 1492 O O . ASP A 1 189 ? -0.661 12.167 -22.283 1.00 94.00 189 ASP A O 1
ATOM 1496 N N . PHE A 1 190 ? -0.527 14.401 -22.004 1.00 93.62 190 PHE A N 1
ATOM 1497 C CA . PHE A 1 190 ? 0.042 14.338 -20.657 1.00 93.62 190 PHE A CA 1
ATOM 1498 C C . PHE A 1 190 ? -0.975 13.773 -19.660 1.00 93.62 190 PHE A C 1
ATOM 1500 O O . PHE A 1 190 ? -0.671 12.853 -18.903 1.00 93.62 190 PHE A O 1
ATOM 1507 N N . SER A 1 191 ? -2.215 14.266 -19.698 1.00 93.44 191 SER A N 1
ATOM 1508 C CA . SER A 1 191 ? -3.294 13.766 -18.833 1.00 93.44 191 SER A CA 1
ATOM 1509 C C . SER A 1 191 ? -3.589 12.282 -19.078 1.00 93.44 191 SER A C 1
ATOM 1511 O O . SER A 1 191 ? -3.819 11.523 -18.137 1.00 93.44 191 SER A O 1
ATOM 1513 N N . ARG A 1 192 ? -3.546 11.849 -20.340 1.00 95.81 192 ARG A N 1
ATOM 1514 C CA . ARG A 1 192 ? -3.701 10.452 -20.751 1.00 95.81 192 ARG A CA 1
ATOM 1515 C C . ARG A 1 192 ? -2.531 9.591 -20.284 1.00 95.81 192 ARG A C 1
ATOM 1517 O O . ARG A 1 192 ? -2.781 8.524 -19.737 1.00 95.81 192 ARG A O 1
ATOM 1524 N N . PHE A 1 193 ? -1.294 10.076 -20.381 1.00 96.06 193 PHE A N 1
ATOM 1525 C CA . PHE A 1 193 ? -0.136 9.378 -19.821 1.00 96.06 193 PHE A CA 1
ATOM 1526 C C . PHE A 1 193 ? -0.303 9.128 -18.318 1.00 96.06 193 PHE A C 1
ATOM 1528 O O . PHE A 1 193 ? -0.169 7.996 -17.864 1.00 96.06 193 PHE A O 1
ATOM 1535 N N . ILE A 1 194 ? -0.679 10.158 -17.553 1.00 95.69 194 ILE A N 1
ATOM 1536 C CA . ILE A 1 194 ? -0.920 10.027 -16.109 1.00 95.69 194 ILE A CA 1
ATOM 1537 C C . ILE A 1 194 ? -2.079 9.069 -15.809 1.00 95.69 194 ILE A C 1
ATOM 1539 O O . ILE A 1 194 ? -2.026 8.301 -14.849 1.00 95.69 194 ILE A O 1
ATOM 1543 N N . ARG A 1 195 ? -3.135 9.079 -16.624 1.00 96.12 195 ARG A N 1
ATOM 1544 C CA . ARG A 1 195 ? -4.254 8.146 -16.467 1.00 96.12 195 ARG A CA 1
ATOM 1545 C C . ARG A 1 195 ? -3.845 6.699 -16.726 1.00 96.12 195 ARG A C 1
ATOM 1547 O O . ARG A 1 195 ? -4.331 5.823 -16.018 1.00 96.12 195 ARG A O 1
ATOM 1554 N N . ASP A 1 196 ? -2.990 6.452 -17.712 1.00 97.50 196 ASP A N 1
ATOM 1555 C CA . ASP A 1 196 ? -2.668 5.099 -18.166 1.00 97.50 196 ASP A CA 1
ATOM 1556 C C . ASP A 1 196 ? -1.495 4.496 -17.370 1.00 97.50 196 ASP A C 1
ATOM 1558 O O . ASP A 1 196 ? -1.539 3.318 -17.012 1.00 97.50 196 ASP A O 1
ATOM 1562 N N . TYR A 1 197 ? -0.496 5.311 -17.012 1.00 97.81 197 TYR A N 1
ATOM 1563 C CA . TYR A 1 197 ? 0.729 4.903 -16.309 1.00 97.81 197 TYR A CA 1
ATOM 1564 C C . TYR A 1 197 ? 0.838 5.438 -14.877 1.00 97.81 197 TYR A C 1
ATOM 1566 O O . TYR A 1 197 ? 1.726 5.031 -14.142 1.00 97.81 197 TYR A O 1
ATOM 1574 N N . GLY A 1 198 ? -0.068 6.299 -14.422 1.00 97.06 198 GLY A N 1
ATOM 1575 C CA . GLY A 1 198 ? -0.048 6.828 -13.059 1.00 97.06 198 GLY A CA 1
ATOM 1576 C C . GLY A 1 198 ? 0.861 8.039 -12.868 1.00 97.06 198 GLY A C 1
ATOM 1577 O O . GLY A 1 198 ? 1.374 8.640 -13.805 1.00 97.06 198 GLY A O 1
ATOM 1578 N N . THR A 1 199 ? 1.016 8.425 -11.605 1.00 96.06 199 THR A N 1
ATOM 1579 C CA . THR A 1 199 ? 1.824 9.570 -11.160 1.00 96.06 199 THR A CA 1
ATOM 1580 C C . THR A 1 199 ? 3.115 9.153 -10.454 1.00 96.06 199 THR A C 1
ATOM 1582 O O . THR A 1 199 ? 4.007 9.980 -10.299 1.00 96.06 199 THR A O 1
ATOM 1585 N N . HIS A 1 200 ? 3.201 7.906 -9.985 1.00 95.75 200 HIS A N 1
ATOM 1586 C CA . HIS A 1 200 ? 4.305 7.365 -9.190 1.00 95.75 200 HIS A CA 1
ATOM 1587 C C . HIS A 1 200 ? 4.624 5.926 -9.626 1.00 95.75 200 HIS A C 1
ATOM 1589 O O . HIS A 1 200 ? 3.887 5.333 -10.411 1.00 95.75 200 HIS A O 1
ATOM 1595 N N . TYR A 1 201 ? 5.697 5.351 -9.090 1.00 95.81 201 TYR A N 1
ATOM 1596 C CA . TYR A 1 201 ? 6.055 3.937 -9.222 1.00 95.81 201 TYR A CA 1
ATOM 1597 C C . TYR A 1 201 ? 6.678 3.447 -7.905 1.00 95.81 201 TYR A C 1
ATOM 1599 O O . TYR A 1 201 ? 7.023 4.259 -7.040 1.00 95.81 201 TYR A O 1
ATOM 1607 N N . PHE A 1 202 ? 6.809 2.132 -7.727 1.00 94.88 202 PHE A N 1
ATOM 1608 C CA . PHE A 1 202 ? 7.438 1.564 -6.533 1.00 94.88 202 PHE A CA 1
ATOM 1609 C C . PHE A 1 202 ? 8.960 1.562 -6.670 1.00 94.88 202 PHE A C 1
ATOM 1611 O O . PHE A 1 202 ? 9.493 0.848 -7.507 1.00 94.88 202 PHE A O 1
ATOM 1618 N N . GLN A 1 203 ? 9.672 2.292 -5.811 1.00 95.69 203 GLN A N 1
ATOM 1619 C CA . GLN A 1 203 ? 11.131 2.145 -5.695 1.00 95.69 203 GLN A CA 1
ATOM 1620 C C . GLN A 1 203 ? 11.508 0.948 -4.809 1.00 95.69 203 GLN A C 1
ATOM 1622 O O . GLN A 1 203 ? 12.517 0.287 -5.036 1.00 95.69 203 GLN A O 1
ATOM 1627 N N . ALA A 1 204 ? 10.688 0.671 -3.798 1.00 94.56 204 ALA A N 1
ATOM 1628 C CA . ALA A 1 204 ? 10.814 -0.462 -2.896 1.00 94.56 204 ALA A CA 1
ATOM 1629 C C . ALA A 1 204 ? 9.417 -0.973 -2.527 1.00 94.56 204 ALA A C 1
ATOM 1631 O O . ALA A 1 204 ? 8.452 -0.202 -2.531 1.00 94.56 204 ALA A O 1
ATOM 1632 N N . ALA A 1 205 ? 9.299 -2.265 -2.240 1.00 92.69 205 ALA A N 1
ATOM 1633 C CA . ALA A 1 205 ? 8.041 -2.884 -1.848 1.00 92.69 205 ALA A CA 1
ATOM 1634 C C . ALA A 1 205 ? 8.276 -4.080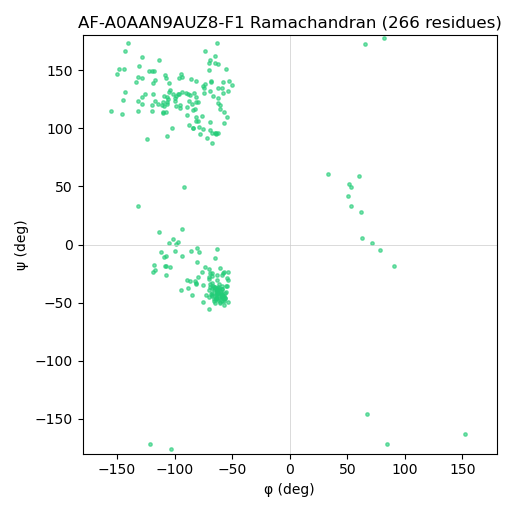 -0.922 1.00 92.69 205 ALA A C 1
ATOM 1636 O O . ALA A 1 205 ? 9.250 -4.814 -1.072 1.00 92.69 205 ALA A O 1
ATOM 1637 N N . ASN A 1 206 ? 7.335 -4.288 -0.002 1.00 90.62 206 ASN A N 1
ATOM 1638 C CA . ASN A 1 206 ? 7.228 -5.512 0.780 1.00 90.62 206 ASN A CA 1
ATOM 1639 C C . ASN A 1 206 ? 6.151 -6.405 0.157 1.00 90.62 206 ASN A C 1
ATOM 1641 O O . ASN A 1 206 ? 5.012 -5.971 -0.019 1.00 90.62 206 ASN A O 1
ATOM 1645 N N . PHE A 1 207 ? 6.497 -7.650 -0.145 1.00 89.31 207 PHE A N 1
ATOM 1646 C CA . PHE A 1 207 ? 5.581 -8.681 -0.626 1.00 89.31 207 PHE A CA 1
ATOM 1647 C C . PHE A 1 207 ? 5.332 -9.702 0.459 1.00 89.31 207 PHE A C 1
ATOM 1649 O O . PHE A 1 207 ? 6.257 -10.066 1.170 1.00 89.31 207 PHE A O 1
ATOM 1656 N N . GLY A 1 208 ? 4.115 -10.207 0.554 1.00 88.06 208 GLY A N 1
ATOM 1657 C CA . GLY A 1 208 ? 3.748 -11.206 1.545 1.00 88.06 208 GLY A CA 1
ATOM 1658 C C . GLY A 1 208 ? 2.274 -11.095 1.881 1.00 88.06 208 GLY A C 1
ATOM 1659 O O . GLY A 1 208 ? 1.503 -10.467 1.149 1.00 88.06 208 GLY A O 1
ATOM 1660 N N . GLY A 1 209 ? 1.900 -11.701 3.001 1.00 87.38 209 GLY A N 1
ATOM 1661 C CA . GLY A 1 209 ? 0.584 -11.522 3.591 1.00 87.38 209 GLY A CA 1
ATOM 1662 C C . GLY A 1 209 ? 0.565 -10.290 4.487 1.00 87.38 209 GLY A C 1
ATOM 1663 O O . GLY A 1 209 ? 1.526 -10.008 5.205 1.00 87.38 209 GLY A O 1
ATOM 1664 N N . ILE A 1 210 ? -0.548 -9.568 4.474 1.00 88.06 210 ILE A N 1
ATOM 1665 C CA . ILE A 1 210 ? -0.908 -8.669 5.564 1.00 88.06 210 ILE A CA 1
ATOM 1666 C C . ILE A 1 210 ? -2.225 -9.174 6.132 1.00 88.06 210 ILE A C 1
ATOM 1668 O O . ILE A 1 210 ? -3.161 -9.415 5.376 1.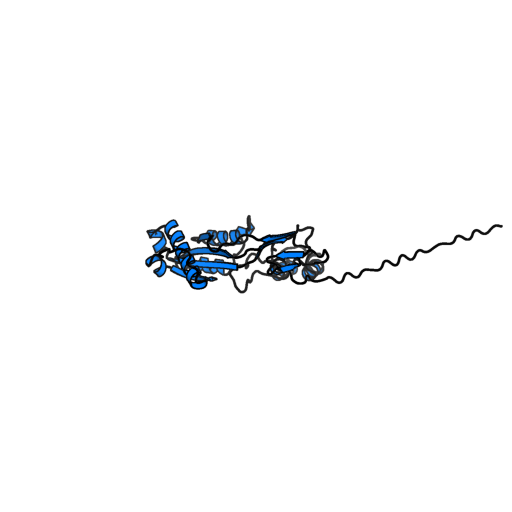00 88.06 210 ILE A O 1
ATOM 1672 N N . LEU A 1 211 ? -2.284 -9.343 7.447 1.00 91.19 211 LEU A N 1
ATOM 1673 C CA . LEU A 1 211 ? -3.551 -9.483 8.142 1.00 91.19 211 LEU A CA 1
ATOM 1674 C C . LEU A 1 211 ? -3.930 -8.104 8.659 1.00 91.19 211 LEU A C 1
ATOM 1676 O O . LEU A 1 211 ? -3.196 -7.537 9.471 1.00 91.19 211 LEU A O 1
ATOM 1680 N N . LEU A 1 212 ? -5.050 -7.563 8.182 1.00 92.75 212 LEU A N 1
ATOM 1681 C CA . LEU A 1 212 ? -5.568 -6.278 8.635 1.00 92.75 212 LEU A CA 1
ATOM 1682 C C . LEU A 1 212 ? -6.936 -6.471 9.287 1.00 92.75 212 LEU A C 1
ATOM 1684 O O . LEU A 1 212 ? -7.886 -6.942 8.663 1.00 92.75 212 LEU A O 1
ATOM 1688 N N . VAL A 1 213 ? -7.046 -6.032 10.536 1.00 95.31 213 VAL A N 1
ATOM 1689 C CA . VAL A 1 213 ? -8.314 -5.929 11.254 1.00 95.31 213 VAL A CA 1
ATOM 1690 C C . VAL A 1 213 ? -8.637 -4.454 11.442 1.00 95.31 213 VAL A C 1
ATOM 1692 O O . VAL A 1 213 ? -7.876 -3.706 12.056 1.00 95.31 213 VAL A O 1
ATOM 1695 N N . GLU A 1 214 ? -9.770 -4.030 10.896 1.00 96.50 214 GLU A N 1
ATOM 1696 C CA . GLU A 1 214 ? -10.307 -2.683 11.063 1.00 96.50 214 GLU A CA 1
ATOM 1697 C C . GLU A 1 214 ? -11.501 -2.741 12.021 1.00 96.50 214 GLU A C 1
ATOM 1699 O O . GLU A 1 214 ? -12.457 -3.495 11.817 1.00 96.50 214 GLU A O 1
ATOM 1704 N N . LEU A 1 215 ? -11.427 -1.938 13.079 1.00 97.75 215 LEU A N 1
ATOM 1705 C CA . LEU A 1 215 ? -12.370 -1.895 14.188 1.00 97.75 215 LEU A CA 1
ATOM 1706 C C . LEU A 1 215 ? -12.980 -0.502 14.264 1.00 97.75 215 LEU A C 1
ATOM 1708 O O . LEU A 1 215 ? -12.289 0.473 14.554 1.00 97.75 215 LEU A O 1
ATOM 1712 N N . GLN A 1 216 ? -14.282 -0.401 14.033 1.00 97.94 216 GLN A N 1
ATOM 1713 C CA . GLN A 1 216 ? -15.008 0.862 14.092 1.00 97.94 216 GLN A CA 1
ATOM 1714 C C . GLN A 1 216 ? -15.775 0.948 15.412 1.00 97.94 216 GLN A C 1
ATOM 1716 O O . GLN A 1 216 ? -16.848 0.357 15.558 1.00 97.94 216 GLN A O 1
ATOM 1721 N N . THR A 1 217 ? -15.227 1.686 16.372 1.00 98.31 217 THR A N 1
ATOM 1722 C CA . THR A 1 217 ? -15.719 1.762 17.757 1.00 98.31 217 THR A CA 1
ATOM 1723 C C . THR A 1 217 ? -16.469 3.065 17.993 1.00 98.31 217 THR A C 1
ATOM 1725 O O . THR A 1 217 ? -15.968 4.131 17.637 1.00 98.31 217 THR A O 1
ATOM 1728 N N . LYS A 1 218 ? -17.654 3.031 18.614 1.00 98.00 218 LYS A N 1
ATOM 1729 C CA . LYS A 1 218 ? -18.385 4.268 18.951 1.00 98.00 218 LYS A CA 1
ATOM 1730 C C . LYS A 1 218 ? -17.553 5.191 19.845 1.00 98.00 218 LYS A C 1
ATOM 1732 O O . LYS A 1 218 ? -16.944 4.748 20.817 1.00 98.00 218 LYS A O 1
ATOM 1737 N N . THR A 1 219 ? -17.610 6.500 19.588 1.00 96.88 219 THR A N 1
ATOM 1738 C CA . THR A 1 219 ? -16.881 7.509 20.380 1.00 96.88 219 THR A CA 1
ATOM 1739 C C . THR A 1 219 ? -17.238 7.495 21.875 1.00 96.88 219 THR A C 1
ATOM 1741 O O . THR A 1 219 ? -16.420 7.918 22.689 1.00 96.88 219 THR A O 1
ATOM 1744 N N . SER A 1 220 ? -18.422 7.004 22.265 1.00 97.50 220 SER A N 1
ATOM 1745 C CA . SER A 1 220 ? -18.808 6.874 23.679 1.00 97.50 220 SER A CA 1
ATOM 1746 C C . SER A 1 220 ? -17.849 5.983 24.468 1.00 97.50 220 SER A C 1
ATOM 1748 O O . SER A 1 220 ? -17.406 6.402 25.531 1.00 97.50 220 SER A O 1
ATOM 1750 N N . TYR A 1 221 ? -17.448 4.835 23.909 1.00 97.25 221 TYR A N 1
ATOM 1751 C CA . TYR A 1 221 ? -16.518 3.911 24.564 1.00 97.25 221 TYR A CA 1
ATOM 1752 C C . TYR A 1 221 ? -15.181 4.593 24.875 1.00 97.25 221 TYR A C 1
ATOM 1754 O O . TYR A 1 221 ? -14.678 4.540 25.994 1.00 97.25 221 TYR A O 1
ATOM 1762 N N . TYR A 1 222 ? -14.641 5.320 23.893 1.00 94.69 222 TYR A N 1
ATOM 1763 C CA . TYR A 1 222 ? -13.393 6.064 24.052 1.00 94.69 222 TYR A CA 1
ATOM 1764 C C . TYR A 1 222 ? -13.487 7.168 25.107 1.00 94.69 222 TYR A C 1
ATOM 1766 O O . TYR A 1 222 ? -12.525 7.401 25.829 1.00 94.69 222 TYR A O 1
ATOM 1774 N N . ARG A 1 223 ? -14.610 7.894 25.186 1.00 95.94 223 ARG A N 1
ATOM 1775 C CA . ARG A 1 223 ? -14.763 8.975 26.176 1.00 95.94 223 ARG A CA 1
ATOM 1776 C C . ARG A 1 223 ? -14.703 8.454 27.608 1.00 95.94 223 ARG A C 1
ATOM 1778 O O . ARG A 1 223 ? -14.271 9.192 28.484 1.00 95.94 223 ARG A O 1
ATOM 1785 N N . GLU A 1 224 ? -15.143 7.222 27.817 1.00 97.56 224 GLU A N 1
ATOM 1786 C CA . GLU A 1 224 ? -15.159 6.565 29.119 1.00 97.56 224 GLU A CA 1
ATOM 1787 C C . GLU A 1 224 ? -13.819 5.900 29.454 1.00 97.56 224 GLU A C 1
ATOM 1789 O O . GLU A 1 224 ? -13.307 6.080 30.555 1.00 97.56 224 GLU A O 1
ATOM 1794 N N . HIS A 1 225 ? -13.210 5.204 28.490 1.00 97.25 225 HIS A N 1
ATOM 1795 C CA . HIS A 1 225 ? -12.050 4.341 28.739 1.00 97.25 225 HIS A CA 1
ATOM 1796 C C . HIS A 1 225 ? -10.702 4.933 28.286 1.00 97.25 225 HIS A C 1
ATOM 1798 O O . HIS A 1 225 ? -9.642 4.512 28.749 1.00 97.25 225 HIS A O 1
ATOM 1804 N N . GLY A 1 226 ? -10.715 5.924 27.393 1.00 96.31 226 GLY A N 1
ATOM 1805 C CA . GLY A 1 226 ? -9.516 6.540 26.821 1.00 96.31 226 GLY A CA 1
ATOM 1806 C C . GLY A 1 226 ? -8.882 5.763 25.658 1.00 96.31 226 GLY A C 1
ATOM 1807 O O . GLY A 1 226 ? -9.337 4.696 25.247 1.00 96.31 226 GLY A O 1
ATOM 1808 N N . GLU A 1 227 ? -7.812 6.334 25.090 1.00 95.56 227 GLU A N 1
ATOM 1809 C CA . GLU A 1 227 ? -7.126 5.787 23.906 1.00 95.56 227 GLU A CA 1
ATOM 1810 C C . GLU A 1 227 ? -6.367 4.491 24.203 1.00 95.56 227 GLU A C 1
ATOM 1812 O O . GLU A 1 227 ? -6.372 3.579 23.382 1.00 95.56 227 GLU A O 1
ATOM 1817 N N . GLU A 1 228 ? -5.718 4.404 25.364 1.00 96.31 228 GLU A N 1
ATOM 1818 C CA . GLU A 1 228 ? -4.886 3.248 25.705 1.00 96.31 228 GLU A CA 1
ATOM 1819 C C . GLU A 1 228 ? -5.731 1.987 25.885 1.00 96.31 228 GLU A C 1
ATOM 1821 O O . GLU A 1 228 ? -5.431 0.949 25.303 1.00 96.31 228 GLU A O 1
ATOM 1826 N N . ALA A 1 229 ? -6.859 2.105 26.591 1.00 95.69 229 ALA A N 1
ATOM 1827 C CA . ALA A 1 229 ? -7.824 1.019 26.698 1.00 95.69 229 ALA A CA 1
ATOM 1828 C C . ALA A 1 229 ? -8.341 0.593 25.316 1.00 95.69 229 ALA A C 1
ATOM 1830 O O . ALA A 1 229 ? -8.403 -0.597 25.028 1.00 95.69 229 ALA A O 1
ATOM 1831 N N . LEU A 1 230 ? -8.638 1.548 24.424 1.00 96.31 230 LEU A N 1
ATOM 1832 C CA . LEU A 1 230 ? -9.060 1.241 23.056 1.00 96.31 230 LEU A CA 1
ATOM 1833 C C . LEU A 1 230 ? -7.995 0.446 22.280 1.00 96.31 230 LEU A C 1
ATOM 1835 O O . LEU A 1 230 ? -8.353 -0.468 21.540 1.00 96.31 230 LEU A O 1
ATOM 1839 N N . LYS A 1 231 ? -6.705 0.776 22.433 1.00 96.62 231 LYS A N 1
ATOM 1840 C CA . LYS A 1 231 ? -5.604 0.040 21.788 1.00 96.62 231 LYS A CA 1
ATOM 1841 C C . LYS A 1 231 ? -5.487 -1.379 22.323 1.00 96.62 231 LYS A C 1
ATOM 1843 O O . LYS A 1 231 ? -5.474 -2.307 21.523 1.00 96.62 231 LYS A O 1
ATOM 1848 N N . VAL A 1 232 ? -5.493 -1.542 23.646 1.00 95.62 232 VAL A N 1
ATOM 1849 C CA . VAL A 1 232 ? -5.438 -2.861 24.295 1.00 95.62 232 VAL A CA 1
ATOM 1850 C C . VAL A 1 232 ? -6.608 -3.738 23.843 1.00 95.62 232 VAL A C 1
ATOM 1852 O O . VAL A 1 232 ? -6.408 -4.888 23.463 1.00 95.62 232 VAL A O 1
ATOM 1855 N N . GLN A 1 233 ? -7.828 -3.194 23.802 1.00 97.12 233 GLN A N 1
ATOM 1856 C CA . GLN A 1 233 ? -8.999 -3.938 23.330 1.00 97.12 233 GLN A CA 1
ATOM 1857 C C . GLN A 1 233 ? -8.934 -4.263 21.836 1.00 97.12 233 GLN A C 1
ATOM 1859 O O . GLN A 1 233 ? -9.330 -5.352 21.419 1.00 97.12 233 GLN A O 1
ATOM 1864 N N . ALA A 1 234 ? -8.406 -3.350 21.019 1.00 96.88 234 ALA A N 1
ATOM 1865 C CA . ALA A 1 234 ? -8.202 -3.599 19.599 1.00 96.88 234 ALA A CA 1
ATOM 1866 C C . ALA A 1 234 ? -7.194 -4.733 19.351 1.00 96.88 234 ALA A C 1
ATOM 1868 O O . ALA A 1 234 ? -7.451 -5.605 18.521 1.00 96.88 234 ALA A O 1
ATOM 1869 N N . GLU A 1 235 ? -6.087 -4.752 20.094 1.00 95.56 235 GLU A N 1
ATOM 1870 C CA . GLU A 1 235 ? -5.073 -5.812 20.041 1.00 95.56 235 GLU A CA 1
ATOM 1871 C C . GLU A 1 235 ? -5.636 -7.155 20.497 1.00 95.56 235 GLU A C 1
ATOM 1873 O O . GLU A 1 235 ? -5.505 -8.149 19.781 1.00 95.56 235 GLU A O 1
ATOM 1878 N N . ALA A 1 236 ? -6.357 -7.173 21.619 1.00 94.88 236 ALA A N 1
ATOM 1879 C CA . ALA A 1 236 ? -7.043 -8.362 22.113 1.00 94.88 236 ALA A CA 1
ATOM 1880 C C . ALA A 1 236 ? -8.047 -8.911 21.081 1.00 94.88 236 ALA A C 1
ATOM 1882 O O . ALA A 1 236 ? -8.079 -10.110 20.790 1.00 94.88 236 ALA A O 1
ATOM 1883 N N . GLN A 1 237 ? -8.838 -8.030 20.459 1.00 95.81 237 GLN A N 1
ATOM 1884 C CA . GLN A 1 237 ? -9.793 -8.415 19.422 1.00 95.81 237 GLN A CA 1
ATOM 1885 C C . GLN A 1 237 ? -9.095 -8.955 18.168 1.00 95.81 237 GLN A C 1
ATOM 1887 O O . GLN A 1 237 ? -9.569 -9.923 17.569 1.00 95.81 237 GLN A O 1
ATOM 1892 N N . TYR A 1 238 ? -7.963 -8.371 17.778 1.00 95.06 238 TYR A N 1
ATOM 1893 C CA . TYR A 1 238 ? -7.127 -8.884 16.697 1.00 95.06 238 TYR A CA 1
ATOM 1894 C C . TYR A 1 238 ? -6.599 -10.291 17.008 1.00 95.06 238 TYR A C 1
ATOM 1896 O O . TYR A 1 238 ? -6.729 -11.186 16.172 1.00 95.06 238 TYR A O 1
ATOM 1904 N N . LEU A 1 239 ? -6.083 -10.532 18.217 1.00 92.94 239 LEU A N 1
ATOM 1905 C CA . LEU A 1 239 ? -5.611 -11.858 18.627 1.00 92.94 239 LEU A CA 1
ATOM 1906 C C . LEU A 1 239 ? -6.741 -12.893 18.625 1.00 92.94 239 LEU A C 1
ATOM 1908 O O . LEU A 1 239 ? -6.533 -14.023 18.182 1.00 92.94 239 LEU A O 1
ATOM 1912 N N . ASN A 1 240 ? -7.959 -12.501 19.007 1.00 92.38 240 ASN A N 1
ATOM 1913 C CA . ASN A 1 240 ? -9.137 -13.362 18.888 1.00 92.38 240 ASN A CA 1
ATOM 1914 C C . ASN A 1 240 ? -9.462 -13.720 17.428 1.00 92.38 240 ASN A C 1
ATOM 1916 O O . ASN A 1 240 ? -9.789 -14.875 17.134 1.00 92.38 240 ASN A O 1
ATOM 1920 N N . VAL A 1 241 ? -9.333 -12.769 16.495 1.00 92.12 241 VAL A N 1
ATOM 1921 C CA . VAL A 1 241 ? -9.493 -13.023 15.051 1.00 92.12 241 VAL A CA 1
ATOM 1922 C C . VAL A 1 241 ? -8.410 -13.975 14.540 1.00 92.12 241 VAL A C 1
ATOM 1924 O O . VAL A 1 241 ? -8.728 -14.941 13.839 1.00 92.12 241 VAL A O 1
ATOM 1927 N N . VAL A 1 242 ? -7.148 -13.751 14.917 1.00 90.44 242 VAL A N 1
ATOM 1928 C CA . VAL A 1 242 ? -6.018 -14.618 14.547 1.00 90.44 242 VAL A CA 1
ATOM 1929 C C . VAL A 1 242 ? -6.230 -16.033 15.071 1.00 90.44 242 VAL A C 1
ATOM 1931 O O . VAL A 1 242 ? -6.135 -16.986 14.298 1.00 90.44 242 VAL A O 1
ATOM 1934 N N . LYS A 1 243 ? -6.559 -16.183 16.359 1.00 89.31 243 LYS A N 1
ATOM 1935 C CA . LYS A 1 243 ? -6.830 -17.477 16.997 1.00 89.31 243 LYS A CA 1
ATOM 1936 C C . LYS A 1 243 ? -7.938 -18.234 16.274 1.00 89.31 243 LYS A C 1
ATOM 1938 O O . LYS A 1 243 ? -7.785 -19.415 15.977 1.00 89.31 243 LYS A O 1
ATOM 1943 N N . THR A 1 244 ? -9.030 -17.547 15.944 1.00 88.44 244 THR A N 1
ATOM 1944 C CA . THR A 1 244 ? -10.166 -18.147 15.227 1.00 88.44 244 THR A CA 1
ATOM 1945 C C . THR A 1 244 ? -9.785 -18.581 13.809 1.00 88.44 244 THR A C 1
ATOM 1947 O O . THR A 1 244 ? -10.244 -19.620 13.345 1.00 88.44 244 THR A O 1
ATOM 1950 N N . SER A 1 245 ? -8.928 -17.814 13.129 1.00 86.62 245 SER A N 1
ATOM 1951 C CA . SER A 1 245 ? -8.551 -18.070 11.731 1.00 86.62 245 SER A CA 1
ATOM 1952 C C . SER A 1 245 ? -7.447 -19.123 11.581 1.00 86.62 245 SER A C 1
ATOM 1954 O O . SER A 1 245 ? -7.413 -19.834 10.582 1.00 86.62 245 SER A O 1
ATOM 1956 N N . THR A 1 246 ? -6.539 -19.224 12.556 1.00 84.06 246 THR A N 1
ATOM 1957 C CA . THR A 1 246 ? -5.341 -20.085 12.484 1.00 84.06 246 THR A CA 1
ATOM 1958 C C . THR A 1 246 ? -5.421 -21.326 13.371 1.00 84.06 246 THR A C 1
ATOM 1960 O O . THR A 1 246 ? -4.650 -22.262 13.183 1.00 84.06 246 THR A O 1
ATOM 1963 N N . GLY A 1 247 ? -6.312 -21.337 14.367 1.00 83.19 247 GLY A N 1
ATOM 1964 C CA . GLY A 1 247 ? -6.352 -22.364 15.408 1.00 83.19 247 GLY A CA 1
ATOM 1965 C C . GLY A 1 247 ? -5.191 -22.293 16.411 1.00 83.19 247 GLY A C 1
ATOM 1966 O O . GLY A 1 247 ? -5.135 -23.117 17.323 1.00 83.19 247 GLY A O 1
ATOM 1967 N N . VAL A 1 248 ? -4.273 -21.327 16.280 1.00 80.31 248 VAL A N 1
ATOM 1968 C CA . VAL A 1 248 ? -3.141 -21.149 17.199 1.00 80.31 248 VAL A CA 1
ATOM 1969 C C . VAL A 1 248 ? -3.608 -20.392 18.443 1.00 80.31 248 VAL A C 1
ATOM 1971 O O . VAL A 1 248 ? -4.180 -19.306 18.347 1.00 80.31 248 VAL A O 1
ATOM 1974 N N . GLU A 1 249 ? -3.352 -20.940 19.632 1.00 77.44 249 GLU A N 1
ATOM 1975 C CA . GLU A 1 249 ? -3.587 -20.218 20.885 1.00 77.44 249 GLU A CA 1
ATOM 1976 C C . GLU A 1 249 ? -2.493 -19.166 21.106 1.00 77.44 249 GLU A C 1
ATOM 1978 O O . GLU A 1 249 ? -1.395 -19.478 21.560 1.00 77.44 249 GLU A O 1
ATOM 1983 N N . ILE A 1 250 ? -2.799 -17.907 20.788 1.00 72.25 250 ILE A N 1
ATOM 1984 C CA . ILE A 1 250 ? -1.918 -16.763 21.043 1.00 72.25 250 ILE A CA 1
ATOM 1985 C C . ILE A 1 250 ? -2.507 -15.960 22.203 1.00 72.25 250 ILE A C 1
ATOM 1987 O O . ILE A 1 250 ? -3.380 -15.123 21.999 1.00 72.25 250 ILE A O 1
ATOM 1991 N N . GLY A 1 251 ? -2.054 -16.249 23.425 1.00 66.06 251 GLY A N 1
ATOM 1992 C CA . GLY A 1 251 ? -2.500 -15.547 24.633 1.00 66.06 251 GLY A CA 1
ATOM 1993 C C . GLY A 1 251 ? -3.984 -15.747 24.982 1.00 66.06 251 GLY A C 1
ATOM 1994 O O . GLY A 1 251 ? -4.760 -16.369 24.255 1.00 66.06 251 GLY A O 1
ATOM 1995 N N . LYS A 1 252 ? -4.380 -15.250 26.156 1.00 61.44 252 LYS A N 1
ATOM 1996 C CA . LYS A 1 252 ? -5.784 -15.106 26.558 1.00 61.44 252 LYS A CA 1
ATOM 1997 C C . LYS A 1 252 ? -6.001 -13.647 26.913 1.00 61.44 252 LYS A C 1
ATOM 1999 O O . LYS A 1 252 ? -5.838 -13.290 28.075 1.00 61.44 252 LYS A O 1
ATOM 2004 N N . ASP A 1 253 ? -6.392 -12.847 25.932 1.00 74.75 253 ASP A N 1
ATOM 2005 C CA . ASP A 1 253 ? -6.866 -11.501 26.217 1.00 74.75 253 ASP A CA 1
ATOM 2006 C C . ASP A 1 253 ? -8.391 -11.508 26.231 1.00 74.75 253 ASP A C 1
ATOM 2008 O O . ASP A 1 253 ? -9.062 -11.892 25.269 1.00 74.75 253 ASP A O 1
ATOM 2012 N N . VAL A 1 254 ? -8.944 -11.155 27.390 1.00 87.44 254 VAL A N 1
ATOM 2013 C CA . VAL A 1 254 ? -10.385 -10.993 27.560 1.00 87.44 254 VAL A CA 1
ATOM 2014 C C . VAL A 1 254 ? -10.754 -9.662 26.923 1.00 87.44 254 VAL A C 1
ATOM 2016 O O . VAL A 1 254 ? -10.381 -8.606 27.431 1.00 87.44 254 VAL A O 1
ATOM 2019 N N . VAL A 1 255 ? -11.469 -9.730 25.801 1.00 92.62 255 VAL A N 1
ATOM 2020 C CA . VAL A 1 255 ? -12.057 -8.542 25.185 1.00 92.62 255 VAL A CA 1
ATOM 2021 C C . VAL A 1 255 ? -13.260 -8.123 26.015 1.00 92.62 255 VAL A C 1
ATOM 2023 O O . VAL A 1 255 ? -14.119 -8.942 26.345 1.00 92.62 255 VAL A O 1
ATOM 2026 N N . ASP A 1 256 ? -13.300 -6.844 26.354 1.00 95.19 256 ASP A N 1
ATOM 2027 C CA . ASP A 1 256 ? -14.390 -6.229 27.086 1.00 95.19 256 ASP A CA 1
ATOM 2028 C C . ASP A 1 256 ? -15.725 -6.387 26.324 1.00 95.19 256 ASP A C 1
ATOM 2030 O O . ASP A 1 256 ? -15.818 -6.212 25.100 1.00 95.19 256 ASP A O 1
ATOM 2034 N N . GLU A 1 257 ? -16.779 -6.775 27.045 1.00 96.69 257 GLU A N 1
ATOM 2035 C CA . GLU A 1 257 ? -18.083 -7.061 26.437 1.00 96.69 257 GLU A CA 1
ATOM 2036 C C . GLU A 1 257 ? -18.722 -5.786 25.866 1.00 96.69 257 GLU A C 1
ATOM 2038 O O . GLU A 1 257 ? -19.337 -5.810 24.793 1.00 96.69 257 GLU A O 1
ATOM 2043 N N . GLU A 1 258 ? -18.530 -4.648 26.537 1.00 97.19 258 GLU A N 1
ATOM 2044 C CA . GLU A 1 258 ? -19.011 -3.362 26.054 1.00 97.19 258 GLU A CA 1
ATOM 2045 C C . GLU A 1 258 ? -18.244 -2.921 24.802 1.00 97.19 258 GLU A C 1
ATOM 2047 O O . GLU A 1 258 ? -18.875 -2.508 23.823 1.00 97.19 258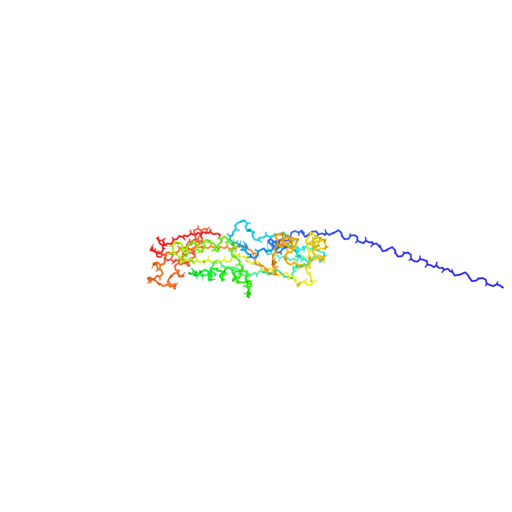 GLU A O 1
ATOM 2052 N N . PHE A 1 259 ? -16.919 -3.094 24.769 1.00 97.50 259 PHE A N 1
ATOM 2053 C CA . PHE A 1 259 ? -16.117 -2.873 23.566 1.00 97.50 259 PHE A CA 1
ATOM 2054 C C . PHE A 1 259 ? -16.664 -3.683 22.391 1.00 97.50 259 PHE A C 1
ATOM 2056 O O . PHE A 1 259 ? -16.921 -3.119 21.326 1.00 97.50 259 PHE A O 1
ATOM 2063 N N . THR A 1 260 ? -16.919 -4.979 22.588 1.00 97.06 260 THR A N 1
ATOM 2064 C CA . THR A 1 260 ? -17.468 -5.864 21.549 1.00 97.06 260 THR A CA 1
ATOM 2065 C C . THR A 1 260 ? -18.825 -5.367 21.045 1.00 97.06 260 THR A C 1
ATOM 2067 O O . THR A 1 260 ? -19.069 -5.312 19.841 1.00 97.06 260 THR A O 1
ATOM 2070 N N . LYS A 1 261 ? -19.708 -4.941 21.953 1.00 97.56 261 LYS A N 1
ATOM 2071 C CA . LYS A 1 261 ? -21.043 -4.421 21.621 1.00 97.56 261 LYS A CA 1
ATOM 2072 C C . LYS A 1 261 ? -20.999 -3.088 20.866 1.00 97.56 261 LYS A C 1
ATOM 2074 O O . LYS A 1 261 ? -21.889 -2.799 20.061 1.00 97.56 261 LYS A O 1
ATOM 2079 N N . LEU A 1 262 ? -20.009 -2.246 21.154 1.00 97.69 262 LEU A N 1
ATOM 2080 C CA . LEU A 1 262 ? -19.867 -0.903 20.585 1.00 97.69 262 LEU A CA 1
ATOM 2081 C C . LEU A 1 262 ? -18.915 -0.844 19.383 1.00 97.69 262 LEU A C 1
ATOM 2083 O O . LEU A 1 262 ? -18.723 0.241 18.821 1.00 97.69 262 LEU A O 1
ATOM 2087 N N . THR A 1 263 ? -18.370 -1.988 18.967 1.00 98.00 263 THR A N 1
ATOM 2088 C CA . THR A 1 263 ? -17.386 -2.097 17.890 1.00 98.00 263 THR A CA 1
ATOM 2089 C C . THR A 1 263 ? -17.907 -2.950 16.748 1.00 98.00 263 THR A C 1
ATOM 2091 O O . THR A 1 263 ? -18.537 -3.986 16.936 1.00 98.00 263 THR A O 1
ATOM 2094 N N . THR A 1 264 ? -17.633 -2.510 15.525 1.00 97.69 264 THR A N 1
ATOM 2095 C CA . THR A 1 264 ? -17.822 -3.326 14.327 1.00 97.69 264 THR A CA 1
ATOM 2096 C C . THR A 1 264 ? -16.457 -3.752 13.811 1.00 97.69 264 THR A C 1
ATOM 2098 O O . THR A 1 264 ? -15.592 -2.904 13.605 1.00 97.69 264 THR A O 1
ATOM 2101 N N . THR A 1 265 ? -16.278 -5.055 13.609 1.00 96.88 265 THR A N 1
ATOM 2102 C CA . THR A 1 265 ? -15.011 -5.651 13.176 1.00 96.88 265 THR A CA 1
ATOM 2103 C C . THR A 1 265 ? -15.092 -6.051 11.713 1.00 96.88 265 THR A C 1
ATOM 2105 O O . THR A 1 265 ? -16.031 -6.732 11.304 1.00 96.88 265 THR A O 1
ATOM 2108 N N . SER A 1 266 ? -14.090 -5.663 10.932 1.00 94.94 266 SER A N 1
ATOM 2109 C CA . SER A 1 266 ? -13.896 -6.142 9.567 1.00 94.94 266 SER A CA 1
ATOM 2110 C C . SER A 1 266 ? -12.472 -6.653 9.388 1.00 94.94 266 SER A C 1
ATOM 2112 O O . SER A 1 266 ? -11.528 -6.116 9.966 1.00 94.94 266 SER A O 1
ATOM 2114 N N . THR A 1 267 ? -12.330 -7.721 8.611 1.00 91.94 267 THR A N 1
ATOM 2115 C CA . THR A 1 267 ? -11.049 -8.366 8.321 1.00 91.94 267 THR A CA 1
ATOM 2116 C C . THR A 1 267 ? -10.763 -8.266 6.829 1.00 91.94 267 THR A C 1
ATOM 2118 O O . THR A 1 267 ? -11.682 -8.353 6.005 1.00 91.94 267 THR A O 1
ATOM 2121 N N . ARG A 1 268 ? -9.499 -8.036 6.480 1.00 83.81 268 ARG A N 1
ATOM 2122 C CA . ARG A 1 268 ? -9.017 -7.988 5.099 1.00 83.81 268 ARG A CA 1
ATOM 2123 C C . ARG A 1 268 ? -7.718 -8.759 4.960 1.00 83.81 268 ARG A C 1
ATOM 2125 O O . ARG A 1 268 ? -6.924 -8.741 5.930 1.00 83.81 268 ARG A O 1
#

Nearest PDB structures (foldseek):
  6u2l-assembly1_A  TM=7.025E-01  e=2.478E-08  Homo sapiens
  6sb3-assembly1_A  TM=7.234E-01  e=6.522E-08  Mus musculus
  3nsj-assembly1_A  TM=6.675E-01  e=6.929E-08  Mus musculus
  6u23-assembly1_A  TM=6.922E-01  e=1.938E-07  Homo sapiens
  6u2w-assembly1_A  TM=6.937E-01  e=2.058E-07  Homo sapiens

pLDDT: mean 88.44, std 14.69, range [32.97, 98.31]

Sequence (268 aa):
MKENFHHVCILIAVFGIMVHEARGCTNVVPGLDRMTRGIDITTFDLYDKDNRGLRQAIVEFNCDRGKNKTIDGTLYAIPDEVNSVTTVPGAISNAVTRVVRTYNESRDVLAQNFQIGGTVKKFGFSLSQSLRQTQEAIYKESRYVSTVSAFESAREAQLQTVYDLEISPNAKKYMENYLVADRNPKNEDFSRFIRDYGTHYFQAANFGGILLVELQTKTSYYREHGEEALKVQAEAQYLNVVKTSTGVEIGKDVVDEEFTKLTTTSTR

Solvent-accessible surface area (backbone atoms only — not comparable to full-atom values): 15146 Å² total; per-residue (Å²): 139,84,85,82,84,79,82,82,82,81,79,81,79,79,75,75,78,77,76,75,73,83,53,71,59,67,59,54,56,81,64,55,73,61,47,25,20,9,25,27,50,36,34,33,36,93,88,44,93,81,30,77,8,64,34,39,55,42,41,45,65,40,31,87,82,65,43,66,46,74,54,97,90,43,78,22,34,43,36,67,31,46,65,47,77,44,84,42,93,44,44,72,87,66,51,49,75,46,81,28,79,45,68,66,51,46,44,48,52,55,23,57,79,68,72,49,60,78,72,55,48,76,60,40,31,75,64,10,65,68,53,52,52,53,42,42,39,33,74,74,64,47,23,31,40,34,39,38,35,21,44,37,64,28,33,38,34,30,46,44,59,81,89,63,49,45,61,13,71,68,47,45,53,45,43,66,74,57,42,70,88,54,80,51,80,85,38,66,59,50,50,47,47,37,68,48,34,20,79,45,64,52,59,57,50,76,34,64,50,63,49,38,36,42,34,42,30,37,48,68,60,43,76,76,60,34,69,65,51,51,49,54,42,49,50,27,48,45,40,51,54,49,26,72,75,70,72,49,89,65,79,87,60,85,56,53,67,64,58,57,74,46,36,47,80,46,77,88

InterPro domains:
  IPR020864 Membrane attack complex component/perforin (MACPF) domain [PF01823] (126-238)
  IPR020864 Membrane attack complex component/perforin (MACPF) domain [PS51412] (17-268)

Organism: NCBI:txid31220

Radius of gyration: 26.4 Å; Cα contacts (8 Å, |Δi|>4): 445; chains: 1; bounding box: 81×45×94 Å

Secondary structure (DSSP, 8-state):
-----------------------BPSSBPTTGGGGGEEE-TTT--TT-TT-TTEEEE-B--B-TT--EEEETTEEEE--TTEEEEEE----TTS-EEEEE-SHHHHHHHHHHHTT--TTHHHHTTTT-HHHHHHHHHHHTT-EEEEEEEEEEEEEEEEEPPTTTPPBPHHHHHHIIIIISS---TTSHHHHHHHHHH-SEE-SEEEEEEEEEEEEEEEHHHHHHHHHHHHHHHHHHHHHHHHHHHH----------HHHHHHEEEEE-

Mean predicted aligned error: 7.05 Å